Protein AF-A0A4U6XPU1-F1 (afdb_monomer_lite)

Foldseek 3Di:
DDDDDDDDDDDDDDDDDDDDDDDDDDDDDDDDDDDDDDDDDDDDDDPPPPPPPPDDDDDDPPDDDPPPPDDDDPDPPDDDDDPDPDVDQPDPPDPVNDDDDDDPPDPVVPDDDDDDDDDDDDDDDPDPPVCVLVCLDPVNLCVVQPDDPDDDPDDDPPDPVNVVVVVSVVVSVCSNVVSVVVVVVVVVVVVVVVVVVVVVVVVVVCVVPPDDDPVCVVPDDDDDPCVVVPPDDDDDPCVVVVVVVVVVVVVVVVVVVVLVVVLVVQVVVVCCVVDDDDPVSVVVVCCQCVPQCNQVVQAPDPPDRGRDPCNRVNDDDDPVNVVCLVVVVDPDPVCNPCPPPVVVVVVVQVVCCVVVSHRDD

Organism: NCBI:txid1306861

Secondary structure (DSSP, 8-state):
-------------------PPPPPP------------------------------------------------------------------TTSTTSS--PPPTT-GGG--PPP---S-PPPPPPSS-GGGTTGGGSHHHHHHHSPPP-S------TTSHHHHHHHHHHHHHHHHHHHHHHHHHHHHHHHHHHHHHHHHHHHHHHHHHSPPPPHHHHHHSPP--HHHHH--S-PPPTTHHHHHHHHHHHHHHHHHHHHHHHHHHHHHHHHHGGG---SHHHHHHHHHHHS-TTHHHHH---SSS---SHHHHH-S---HHHHHHHHTT----HHHHHHHHHHHHHHHHHHHHHHHHTS---

InterPro domains:
  IPR058940 Small ribosomal subunit protein mS26, fungi [PF26163] (244-301)
  IPR058940 Small ribosomal subunit protein mS26, fungi [cd23703] (114-290)

Sequence (361 aa):
MIPTSITLIASRAATNRPPHPSPQRCRRRRCRFSLRTRCRQCRDKRCLAVAMSSRCSCSRLTRLQTAFVARPTIINLTRPFSTTTSKLKVPPESPLWIQVPTPPQSQSSEVKPPVVKGTLPTPRDLFPPKEDGRKLRFKYLEATMPTPTGPQRYVPPGSLADRRRRMAYHRRQNLGIALRSLYERKLERVQAETAVRDRRLRDHQRAAVAPERWDDRLTRSSVLSSLVKTTAVELDPKRYVRAQQSKVKTAKLAQQKSEARQDALMELYINASKFIVSEDQLGKELDKLFSEDFWKRQGKSMAHDSDNAWDVWGQPPTVKIMLDEMLRKQQRAIDFHQTAQDRTVKRQKTIAEELTGGKME

pLDDT: mean 78.38, std 21.51, range [30.89, 98.5]

Structure (mmCIF, N/CA/C/O backbone):
data_AF-A0A4U6XPU1-F1
#
_entry.id   AF-A0A4U6XPU1-F1
#
loop_
_atom_site.group_PDB
_atom_site.id
_atom_site.type_symbol
_atom_site.label_atom_id
_atom_site.label_alt_id
_atom_site.label_comp_id
_atom_site.label_asym_id
_atom_site.label_entity_id
_atom_site.label_seq_id
_atom_site.pdbx_PDB_ins_code
_atom_site.Cartn_x
_atom_site.Cartn_y
_atom_site.Cartn_z
_atom_site.occupancy
_atom_site.B_iso_or_equiv
_atom_site.auth_seq_id
_atom_site.auth_comp_id
_atom_site.auth_asym_id
_atom_site.auth_atom_id
_atom_site.pdbx_PDB_model_num
ATOM 1 N N . MET A 1 1 ? 72.683 -39.074 8.499 1.00 45.28 1 MET A N 1
ATOM 2 C CA . MET A 1 1 ? 71.990 -40.225 7.887 1.00 45.28 1 MET A CA 1
ATOM 3 C C . MET A 1 1 ? 71.303 -41.025 8.979 1.00 45.28 1 MET A C 1
ATOM 5 O O . MET A 1 1 ? 71.943 -41.881 9.562 1.00 45.28 1 MET A O 1
ATOM 9 N N . ILE A 1 2 ? 70.045 -40.700 9.282 1.00 35.19 2 ILE A N 1
ATOM 10 C CA . ILE A 1 2 ? 69.109 -41.517 10.072 1.00 35.19 2 ILE A CA 1
ATOM 11 C C . ILE A 1 2 ? 67.704 -41.071 9.636 1.00 35.19 2 ILE A C 1
ATOM 13 O O . ILE A 1 2 ? 67.415 -39.881 9.762 1.00 35.19 2 ILE A O 1
ATOM 17 N N . PRO A 1 3 ? 66.835 -41.957 9.129 1.00 59.16 3 PRO A N 1
ATOM 18 C CA . PRO A 1 3 ? 65.400 -41.742 9.189 1.00 59.16 3 PRO A CA 1
ATOM 19 C C . PRO A 1 3 ? 64.776 -42.716 10.192 1.00 59.16 3 PRO A C 1
ATOM 21 O O . PRO A 1 3 ? 64.985 -43.926 10.124 1.00 59.16 3 PRO A O 1
ATOM 24 N N . THR A 1 4 ? 64.004 -42.173 11.127 1.00 57.22 4 THR A N 1
ATOM 25 C CA . THR A 1 4 ? 63.161 -42.930 12.051 1.00 57.22 4 THR A CA 1
ATOM 26 C C . THR A 1 4 ? 61.729 -43.002 11.529 1.00 57.22 4 THR A C 1
ATOM 28 O O . THR A 1 4 ? 61.107 -42.008 11.161 1.00 57.22 4 THR A O 1
ATOM 31 N N . SER A 1 5 ? 61.231 -44.230 11.503 1.00 56.31 5 SER A N 1
ATOM 32 C CA . SER A 1 5 ? 59.868 -44.669 11.226 1.00 56.31 5 SER A CA 1
ATOM 33 C C . SER A 1 5 ? 58.881 -44.187 12.289 1.00 56.31 5 SER A C 1
ATOM 35 O O . SER A 1 5 ? 59.189 -44.344 13.465 1.00 56.31 5 SER A O 1
ATOM 37 N N . ILE A 1 6 ? 57.669 -43.750 11.909 1.00 51.78 6 ILE A N 1
ATOM 38 C CA . ILE A 1 6 ? 56.472 -43.838 12.771 1.00 51.78 6 ILE A CA 1
ATOM 39 C C . ILE A 1 6 ? 55.220 -44.125 11.922 1.00 51.78 6 ILE A C 1
ATOM 41 O O . ILE A 1 6 ? 54.778 -43.317 11.110 1.00 51.78 6 ILE A O 1
ATOM 45 N N . THR A 1 7 ? 54.650 -45.302 12.163 1.00 47.59 7 THR A N 1
ATOM 46 C CA . THR A 1 7 ? 53.282 -45.755 11.867 1.00 47.59 7 THR A CA 1
ATOM 47 C C . THR A 1 7 ? 52.309 -45.322 12.969 1.00 47.59 7 THR A C 1
ATOM 49 O O . THR A 1 7 ? 52.690 -45.427 14.127 1.00 47.59 7 THR A O 1
ATOM 52 N N . LEU A 1 8 ? 51.057 -44.968 12.641 1.00 45.69 8 LEU A N 1
ATOM 53 C CA . LEU A 1 8 ? 49.838 -45.026 13.494 1.00 45.69 8 LEU A CA 1
ATOM 54 C C . LEU A 1 8 ? 48.630 -44.785 12.552 1.00 45.69 8 LEU A C 1
ATOM 56 O O . LEU A 1 8 ? 48.597 -43.780 11.854 1.00 45.69 8 LEU A O 1
ATOM 60 N N . ILE A 1 9 ? 47.781 -45.767 12.225 1.00 39.78 9 ILE A N 1
ATOM 61 C CA . ILE A 1 9 ? 46.691 -46.407 12.994 1.00 39.78 9 ILE A CA 1
ATOM 62 C C . ILE A 1 9 ? 45.472 -45.492 13.250 1.00 39.78 9 ILE A C 1
ATOM 64 O O . ILE A 1 9 ? 45.548 -44.510 13.974 1.00 39.78 9 ILE A O 1
ATOM 68 N N . ALA A 1 10 ? 44.340 -45.976 12.715 1.00 37.84 10 ALA A N 1
ATOM 69 C CA . ALA A 1 10 ? 42.941 -45.829 13.140 1.00 37.84 10 ALA A CA 1
ATOM 70 C C . ALA A 1 10 ? 42.233 -44.462 13.033 1.00 37.84 10 ALA A C 1
ATOM 72 O O . ALA A 1 10 ? 42.511 -43.515 13.752 1.00 37.84 10 ALA A O 1
ATOM 73 N N . SER A 1 11 ? 41.098 -44.434 12.329 1.00 43.66 11 SER A N 1
ATOM 74 C CA . SER A 1 11 ? 39.813 -44.800 12.955 1.00 43.66 11 SER A CA 1
ATOM 75 C C . SER A 1 11 ? 38.627 -44.633 11.995 1.00 43.66 11 SER A C 1
ATOM 77 O O . SER A 1 11 ? 38.499 -43.666 11.251 1.00 43.66 11 SER A O 1
ATOM 79 N N . ARG A 1 12 ? 37.755 -45.644 12.020 1.00 44.91 12 ARG A N 1
ATOM 80 C CA . ARG A 1 12 ? 36.400 -45.648 11.464 1.00 44.91 12 ARG A CA 1
ATOM 81 C C . ARG A 1 12 ? 35.500 -44.755 12.321 1.00 44.91 12 ARG A C 1
ATOM 83 O O . ARG A 1 12 ? 35.478 -44.929 13.534 1.00 44.91 12 ARG A O 1
ATOM 90 N N . ALA A 1 13 ? 34.646 -43.958 11.688 1.00 43.66 13 ALA A N 1
ATOM 91 C CA . ALA A 1 13 ? 33.368 -43.554 12.268 1.00 43.66 13 ALA A CA 1
ATOM 92 C C . ALA A 1 13 ? 32.314 -43.475 11.158 1.00 43.66 13 ALA A C 1
ATOM 94 O O . ALA A 1 13 ? 32.395 -42.664 10.239 1.00 43.66 13 ALA A O 1
ATOM 95 N N . ALA A 1 14 ? 31.354 -44.391 11.233 1.00 45.59 14 ALA A N 1
ATOM 96 C CA . ALA A 1 14 ? 30.147 -44.423 10.429 1.00 45.59 14 ALA A CA 1
ATOM 97 C C . ALA A 1 14 ? 29.051 -43.624 11.137 1.00 45.59 14 ALA A C 1
ATOM 99 O O . ALA A 1 14 ? 28.867 -43.844 12.327 1.00 45.59 14 ALA A O 1
ATOM 100 N N . THR A 1 15 ? 28.274 -42.812 10.413 1.00 47.25 15 THR A N 1
ATOM 101 C CA . THR A 1 15 ? 26.880 -42.482 10.775 1.00 47.25 15 THR A CA 1
ATOM 102 C C . THR A 1 15 ? 26.089 -41.925 9.578 1.00 47.25 15 THR A C 1
ATOM 104 O O . THR A 1 15 ? 26.232 -40.786 9.152 1.00 47.25 15 THR A O 1
ATOM 107 N N . ASN A 1 16 ? 25.254 -42.799 9.015 1.00 44.59 16 ASN A N 1
ATOM 108 C CA . ASN A 1 16 ? 23.826 -42.625 8.718 1.00 44.59 16 ASN A CA 1
ATOM 109 C C . ASN A 1 16 ? 23.275 -41.236 8.305 1.00 44.59 16 ASN A C 1
ATOM 111 O O . ASN A 1 16 ? 23.003 -40.369 9.130 1.00 44.59 16 ASN A O 1
ATOM 115 N N . ARG A 1 17 ? 22.936 -41.136 7.010 1.00 45.12 17 ARG A N 1
ATOM 116 C CA . ARG A 1 17 ? 21.796 -40.374 6.433 1.00 45.12 17 ARG A CA 1
ATOM 117 C C . ARG A 1 17 ? 20.454 -41.002 6.895 1.00 45.12 17 ARG A C 1
ATOM 119 O O . ARG A 1 17 ? 20.496 -42.197 7.194 1.00 45.12 17 ARG A O 1
ATOM 126 N N . PRO A 1 18 ? 19.266 -40.328 6.895 1.00 54.50 18 PRO A N 1
ATOM 127 C CA . PRO A 1 18 ? 18.514 -40.021 5.652 1.00 54.50 18 PRO A CA 1
ATOM 128 C C . PRO A 1 18 ? 17.509 -38.814 5.787 1.00 54.50 18 PRO A C 1
ATOM 130 O O . PRO A 1 18 ? 17.819 -37.899 6.543 1.00 54.50 18 PRO A O 1
ATOM 133 N N . PRO A 1 19 ? 16.411 -38.665 4.997 1.00 58.72 19 PRO A N 1
ATOM 134 C CA . PRO A 1 19 ? 16.290 -37.598 3.995 1.00 58.72 19 PRO A CA 1
ATOM 135 C C . PRO A 1 19 ? 15.034 -36.693 4.123 1.00 58.72 19 PRO A C 1
ATOM 137 O O . PRO A 1 19 ? 14.162 -36.880 4.965 1.00 58.72 19 PRO A O 1
ATOM 140 N N . HIS A 1 20 ? 14.966 -35.706 3.223 1.00 47.97 20 HIS A N 1
ATOM 141 C CA . HIS A 1 20 ? 13.932 -34.677 3.033 1.00 47.97 20 HIS A CA 1
ATOM 142 C C . HIS A 1 20 ? 12.455 -35.147 2.990 1.00 47.97 20 HIS A C 1
ATOM 144 O O . HIS A 1 20 ? 12.164 -36.197 2.415 1.00 47.97 20 HIS A O 1
ATOM 150 N N . PRO A 1 21 ? 11.496 -34.310 3.450 1.00 57.44 21 PRO A N 1
ATOM 151 C CA . PRO A 1 21 ? 10.062 -34.545 3.285 1.00 57.44 21 PRO A CA 1
ATOM 152 C C . PRO A 1 21 ? 9.489 -33.991 1.962 1.00 57.44 21 PRO A C 1
ATOM 154 O O . PRO A 1 21 ? 9.780 -32.872 1.538 1.00 57.44 21 PRO A O 1
ATOM 157 N N . SER A 1 22 ? 8.614 -34.784 1.339 1.00 50.00 22 SER A N 1
ATOM 158 C CA . SER A 1 22 ? 7.788 -34.472 0.161 1.00 50.00 22 SER A CA 1
ATOM 159 C C . SER A 1 22 ? 6.546 -33.614 0.487 1.00 50.00 22 SER A C 1
ATOM 161 O O . SER A 1 22 ? 6.010 -33.731 1.591 1.00 50.00 22 SER A O 1
ATOM 163 N N . PRO A 1 23 ? 5.997 -32.833 -0.468 1.00 50.59 23 PRO A N 1
ATOM 164 C CA . PRO A 1 23 ? 4.849 -31.958 -0.229 1.00 50.59 23 PRO A CA 1
ATOM 165 C C . PRO A 1 23 ? 3.502 -32.686 -0.402 1.00 50.59 23 PRO A C 1
ATOM 167 O O . PRO A 1 23 ? 3.229 -33.310 -1.431 1.00 50.59 23 PRO A O 1
ATOM 170 N N . GLN A 1 24 ? 2.626 -32.567 0.598 1.00 47.38 24 GLN A N 1
ATOM 171 C CA . GLN A 1 24 ? 1.265 -33.107 0.569 1.00 47.38 24 GLN A CA 1
ATOM 172 C C . GLN A 1 24 ? 0.307 -32.234 -0.260 1.00 47.38 24 GLN A C 1
ATOM 174 O O . GLN A 1 24 ? 0.264 -31.009 -0.150 1.00 47.38 24 GLN A O 1
ATOM 179 N N . ARG A 1 25 ? -0.503 -32.908 -1.085 1.00 39.16 25 ARG A N 1
ATOM 180 C CA . ARG A 1 25 ? -1.620 -32.359 -1.868 1.00 39.16 25 ARG A CA 1
ATOM 181 C C . ARG A 1 25 ? -2.784 -31.956 -0.952 1.00 39.16 25 ARG A C 1
ATOM 183 O O . ARG A 1 25 ? -3.435 -32.827 -0.381 1.00 39.16 25 ARG A O 1
ATOM 190 N N . CYS A 1 26 ? -3.142 -30.673 -0.916 1.00 38.81 26 CYS A N 1
ATOM 191 C CA . CYS A 1 26 ? -4.396 -30.211 -0.309 1.00 38.81 26 CYS A CA 1
ATOM 192 C C . CYS A 1 26 ? -5.567 -30.317 -1.301 1.00 38.81 26 CYS A C 1
ATOM 194 O O . CYS A 1 26 ? -5.618 -29.623 -2.318 1.00 38.81 26 CYS A O 1
ATOM 196 N N . ARG A 1 27 ? -6.528 -31.199 -0.995 1.00 40.00 27 ARG A N 1
ATOM 197 C CA . ARG A 1 27 ? -7.818 -31.321 -1.689 1.00 40.00 27 ARG A CA 1
ATOM 198 C C . ARG A 1 27 ? -8.829 -30.301 -1.151 1.00 40.00 27 ARG A C 1
ATOM 200 O O . ARG A 1 27 ? -8.930 -30.062 0.046 1.00 40.00 27 ARG A O 1
ATOM 207 N N . ARG A 1 28 ? -9.620 -29.768 -2.085 1.00 40.94 28 ARG A N 1
ATOM 208 C CA . ARG A 1 28 ? -10.804 -28.913 -1.908 1.00 40.94 28 ARG A CA 1
ATOM 209 C C . ARG A 1 28 ? -11.809 -29.479 -0.893 1.00 40.94 28 ARG A C 1
ATOM 211 O O . ARG A 1 28 ? -12.196 -30.638 -1.023 1.00 40.94 28 ARG A O 1
ATOM 218 N N . ARG A 1 29 ? -12.388 -28.616 -0.050 1.00 36.53 29 ARG A N 1
ATOM 219 C CA . ARG A 1 29 ? -13.786 -28.740 0.402 1.00 36.53 29 ARG A CA 1
ATOM 220 C C . ARG A 1 29 ? -14.480 -27.377 0.396 1.00 36.53 29 ARG A C 1
ATOM 222 O O . ARG A 1 29 ? -13.950 -26.389 0.889 1.00 36.53 29 ARG A O 1
ATOM 229 N N . ARG A 1 30 ? -15.655 -27.357 -0.237 1.00 41.66 30 ARG A N 1
ATOM 230 C CA . ARG A 1 30 ? -16.638 -26.271 -0.237 1.00 41.66 30 ARG A CA 1
ATOM 231 C C . ARG A 1 30 ? -17.401 -26.323 1.086 1.00 41.66 30 ARG A C 1
ATOM 233 O O . ARG A 1 30 ? -17.906 -27.391 1.411 1.00 41.66 30 ARG A O 1
ATOM 240 N N . CYS A 1 31 ? -17.585 -25.184 1.743 1.00 34.50 31 CYS A N 1
ATOM 241 C CA . CYS A 1 31 ? -18.664 -24.983 2.709 1.00 34.50 31 CYS A CA 1
ATOM 242 C C . CYS A 1 31 ? -19.370 -23.666 2.372 1.00 34.50 31 CYS A C 1
ATOM 244 O O . CYS A 1 31 ? -18.759 -22.600 2.382 1.00 34.50 31 CYS A O 1
ATOM 246 N N . ARG A 1 32 ? -20.655 -23.772 2.021 1.00 39.75 32 ARG A N 1
ATOM 247 C CA . ARG A 1 32 ? -21.630 -22.679 2.054 1.00 39.75 32 ARG A CA 1
ATOM 248 C C . ARG A 1 32 ? -22.056 -22.512 3.509 1.00 39.75 32 ARG A C 1
ATOM 250 O O . ARG A 1 32 ? -22.448 -23.508 4.098 1.00 39.75 32 ARG A O 1
ATOM 257 N N . PHE A 1 33 ? -22.066 -21.292 4.031 1.00 32.31 33 PHE A N 1
ATOM 258 C CA . PHE A 1 33 ? -23.005 -20.896 5.078 1.00 32.31 33 PHE A CA 1
ATOM 259 C C . PHE A 1 33 ? -23.270 -19.397 4.960 1.00 32.31 33 PHE A C 1
ATOM 261 O O . PHE A 1 33 ? -22.348 -18.587 4.876 1.00 32.31 33 PHE A O 1
ATOM 268 N N . SER A 1 34 ? -24.552 -19.061 4.860 1.00 37.16 34 SER A N 1
ATOM 269 C CA . SER A 1 34 ? -25.079 -17.713 4.977 1.00 37.16 34 SER A CA 1
ATOM 270 C C . SER A 1 34 ? -25.072 -17.298 6.447 1.00 37.16 34 SER A C 1
ATOM 272 O O . SER A 1 34 ? -25.274 -18.137 7.319 1.00 37.16 34 SER A O 1
ATOM 274 N N . LEU A 1 35 ? -24.886 -16.006 6.715 1.00 36.22 35 LEU A N 1
ATOM 275 C CA . LEU A 1 35 ? -25.802 -15.215 7.538 1.00 36.22 35 LEU A CA 1
ATOM 276 C C . LEU A 1 35 ? -25.400 -13.738 7.519 1.00 36.22 35 LEU A C 1
ATOM 278 O O . LEU A 1 35 ? -24.231 -13.363 7.497 1.00 36.22 35 LEU A O 1
ATOM 282 N N . ARG A 1 36 ? -26.448 -12.921 7.466 1.00 40.34 36 ARG A N 1
ATOM 283 C CA . ARG A 1 36 ? -26.471 -11.464 7.503 1.00 40.34 36 ARG A CA 1
ATOM 284 C C . ARG A 1 36 ? -25.965 -10.954 8.851 1.00 40.34 36 ARG A C 1
ATOM 286 O O . ARG A 1 36 ? -26.532 -11.336 9.865 1.00 40.34 36 ARG A O 1
ATOM 293 N N . THR A 1 37 ? -25.102 -9.944 8.835 1.00 36.09 37 THR A N 1
ATOM 294 C CA . THR A 1 37 ? -25.130 -8.855 9.822 1.00 36.09 37 THR A CA 1
ATOM 295 C C . THR A 1 37 ? -24.666 -7.552 9.175 1.00 36.09 37 THR A C 1
ATOM 297 O O . THR A 1 37 ? -23.711 -7.498 8.404 1.00 36.09 37 THR A O 1
ATOM 300 N N . ARG A 1 38 ? -25.440 -6.499 9.445 1.00 39.19 38 ARG A N 1
ATOM 301 C CA . ARG A 1 38 ? -25.209 -5.114 9.034 1.00 39.19 38 ARG A CA 1
ATOM 302 C C . ARG A 1 38 ? -24.016 -4.553 9.810 1.00 39.19 38 ARG A C 1
ATOM 304 O O . ARG A 1 38 ? -23.983 -4.704 11.024 1.00 39.19 38 ARG A O 1
ATOM 311 N N . CYS A 1 39 ? -23.144 -3.802 9.144 1.00 30.89 39 CYS A N 1
ATOM 312 C CA . CYS A 1 39 ? -22.347 -2.773 9.806 1.00 30.89 39 CYS A CA 1
ATOM 313 C C . CYS A 1 39 ? -22.272 -1.528 8.916 1.00 30.89 39 CYS A C 1
ATOM 315 O O . CYS A 1 39 ? -21.877 -1.593 7.752 1.00 30.89 39 CYS A O 1
ATOM 317 N N . ARG A 1 40 ? -22.744 -0.410 9.476 1.00 42.00 40 ARG A N 1
ATOM 318 C CA . ARG A 1 40 ? -22.537 0.956 8.987 1.00 42.00 40 ARG A CA 1
ATOM 319 C C . ARG A 1 40 ? -21.074 1.360 9.240 1.00 42.00 40 ARG A C 1
ATOM 321 O O . ARG A 1 40 ? -20.400 0.739 10.048 1.00 42.00 40 ARG A O 1
ATOM 328 N N . GLN A 1 41 ? -20.667 2.444 8.577 1.00 39.16 41 GLN A N 1
ATOM 329 C CA . GLN A 1 41 ? -19.374 3.144 8.654 1.00 39.16 41 GLN A CA 1
ATOM 330 C C . GLN A 1 41 ? -18.197 2.533 7.881 1.00 39.16 41 GLN A C 1
ATOM 332 O O . GLN A 1 41 ? -17.504 1.642 8.346 1.00 39.16 41 GLN A O 1
ATOM 337 N N . CYS A 1 42 ? -17.946 3.118 6.703 1.00 31.39 42 CYS A N 1
ATOM 338 C CA . CYS A 1 42 ? -16.650 3.686 6.309 1.00 31.39 42 CYS A CA 1
ATOM 339 C C . CYS A 1 42 ? -16.834 4.413 4.963 1.00 31.39 42 CYS A C 1
ATOM 341 O O . CYS A 1 42 ? -16.749 3.803 3.898 1.00 31.39 42 CYS A O 1
ATOM 343 N N . ARG A 1 43 ? -17.125 5.720 5.010 1.00 44.81 43 ARG A N 1
ATOM 344 C CA . ARG A 1 43 ? -16.784 6.634 3.910 1.00 44.81 43 ARG A CA 1
ATOM 345 C C . ARG A 1 43 ? -15.313 7.026 4.077 1.00 44.81 43 ARG A C 1
ATOM 347 O O . ARG A 1 43 ? -14.807 7.023 5.193 1.00 44.81 43 ARG A O 1
ATOM 354 N N . ASP A 1 44 ? -14.678 7.317 2.950 1.00 43.53 44 ASP A N 1
ATOM 355 C CA . ASP A 1 44 ? -13.300 7.792 2.784 1.00 43.53 44 ASP A CA 1
ATOM 356 C C . ASP A 1 44 ? -12.197 6.726 2.767 1.00 43.53 44 ASP A C 1
ATOM 358 O O . ASP A 1 44 ? -11.350 6.609 3.648 1.00 43.53 44 ASP A O 1
ATOM 362 N N . LYS A 1 45 ? -12.133 6.005 1.640 1.00 36.22 45 LYS A N 1
ATOM 363 C CA . LYS A 1 45 ? -10.867 5.485 1.108 1.00 36.22 45 LYS A CA 1
ATOM 364 C C . LYS A 1 45 ? -10.631 6.061 -0.283 1.00 36.22 45 LYS A C 1
ATOM 366 O O . LYS A 1 45 ? -11.199 5.603 -1.272 1.00 36.22 45 LYS A O 1
ATOM 371 N N . ARG A 1 46 ? -9.762 7.076 -0.342 1.00 39.03 46 ARG A N 1
ATOM 372 C CA . ARG A 1 46 ? -9.105 7.531 -1.571 1.00 39.03 46 ARG A CA 1
ATOM 373 C C . ARG A 1 46 ? -8.353 6.342 -2.167 1.00 39.03 46 ARG A C 1
ATOM 375 O O . ARG A 1 46 ? -7.347 5.897 -1.622 1.00 39.03 46 ARG A O 1
ATOM 382 N N . CYS A 1 47 ? -8.863 5.818 -3.275 1.00 31.94 47 CYS A N 1
ATOM 383 C CA . CYS A 1 47 ? -8.139 4.876 -4.110 1.00 31.94 47 CYS A CA 1
ATOM 384 C C . CYS A 1 47 ? -7.003 5.636 -4.803 1.00 31.94 47 CYS A C 1
ATOM 386 O O . CYS A 1 47 ? -7.220 6.314 -5.804 1.00 31.94 47 CYS A O 1
ATOM 388 N N . LEU A 1 48 ? -5.787 5.543 -4.262 1.00 36.75 48 LEU A N 1
ATOM 389 C CA . LEU A 1 48 ? -4.576 5.848 -5.016 1.00 36.75 48 LEU A CA 1
ATOM 390 C C . LEU A 1 48 ? -4.397 4.740 -6.056 1.00 36.75 48 LEU A C 1
ATOM 392 O O . LEU A 1 48 ? -3.827 3.683 -5.787 1.00 36.75 48 LEU A O 1
ATOM 396 N N . ALA A 1 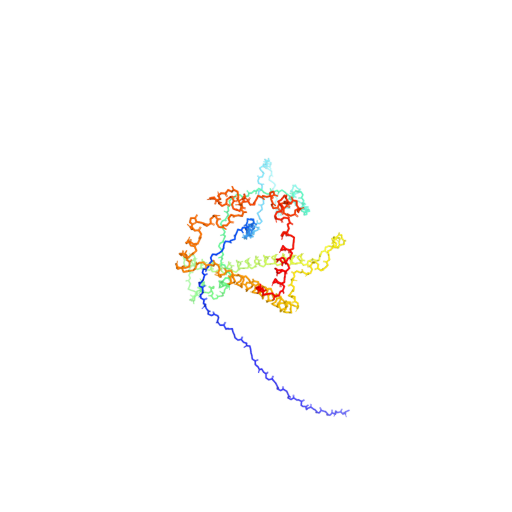49 ? -4.943 4.979 -7.245 1.00 32.09 49 ALA A N 1
ATOM 397 C CA . ALA A 1 49 ? -4.633 4.212 -8.434 1.00 32.09 49 ALA A CA 1
ATOM 398 C C . ALA A 1 49 ? -3.142 4.400 -8.749 1.00 32.09 49 ALA A C 1
ATOM 400 O O . ALA A 1 49 ? -2.716 5.446 -9.238 1.00 32.09 49 ALA A O 1
ATOM 401 N N . VAL A 1 50 ? -2.334 3.382 -8.452 1.00 37.31 50 VAL A N 1
ATOM 402 C CA . VAL A 1 50 ? -0.962 3.284 -8.952 1.00 37.31 50 VAL A CA 1
ATOM 403 C C . VAL A 1 50 ? -1.056 3.019 -10.451 1.00 37.31 50 VAL A C 1
ATOM 405 O O . VAL A 1 50 ? -1.171 1.883 -10.906 1.00 37.31 50 VAL A O 1
ATOM 408 N N . ALA A 1 51 ? -1.054 4.098 -11.229 1.00 33.09 51 ALA A N 1
ATOM 409 C CA . ALA A 1 51 ? -0.904 4.049 -12.669 1.00 33.09 51 ALA A CA 1
ATOM 410 C C . ALA A 1 51 ? 0.496 3.509 -12.999 1.00 33.09 51 ALA A C 1
ATOM 412 O O . ALA A 1 51 ? 1.486 4.246 -12.997 1.00 33.09 51 ALA A O 1
ATOM 413 N N . MET A 1 52 ? 0.587 2.211 -13.299 1.00 40.16 52 MET A N 1
ATOM 414 C CA . MET A 1 52 ? 1.748 1.631 -13.971 1.00 40.16 52 MET A CA 1
ATOM 415 C C . MET A 1 52 ? 1.801 2.159 -15.408 1.00 40.16 52 MET A C 1
ATOM 417 O O . MET A 1 52 ? 1.399 1.504 -16.365 1.00 40.16 52 MET A O 1
ATOM 421 N N . SER A 1 53 ? 2.288 3.390 -15.555 1.00 36.62 53 SER A N 1
ATOM 422 C CA . SER A 1 53 ? 2.656 3.949 -16.850 1.00 36.62 53 SER A CA 1
ATOM 423 C C . SER A 1 53 ? 3.946 3.274 -17.316 1.00 36.62 53 SER A C 1
ATOM 425 O O . SER A 1 53 ? 5.053 3.607 -16.895 1.00 36.62 53 SER A O 1
ATOM 427 N N . SER A 1 54 ? 3.788 2.276 -18.184 1.00 39.69 54 SER A N 1
ATOM 428 C CA . SER A 1 54 ? 4.859 1.710 -19.001 1.00 39.69 54 SER A CA 1
ATOM 429 C C . SER A 1 54 ? 5.413 2.808 -19.913 1.00 39.69 54 SER A C 1
ATOM 431 O O . SER A 1 54 ? 4.944 3.013 -21.033 1.00 39.69 54 SER A O 1
ATOM 433 N N . ARG A 1 55 ? 6.391 3.565 -19.413 1.00 38.31 55 ARG A N 1
ATOM 434 C CA . ARG A 1 55 ? 7.117 4.563 -20.197 1.00 38.31 55 ARG A CA 1
ATOM 435 C C . ARG A 1 55 ? 8.043 3.831 -21.162 1.00 38.31 55 ARG A C 1
ATOM 437 O O . ARG A 1 55 ? 9.112 3.370 -20.777 1.00 38.31 55 ARG A O 1
ATOM 444 N N . CYS A 1 56 ? 7.614 3.731 -22.417 1.00 34.44 56 CYS A N 1
ATOM 445 C CA . CYS A 1 56 ? 8.490 3.372 -23.521 1.00 34.44 56 CYS A CA 1
ATOM 446 C C . CYS A 1 56 ? 9.605 4.419 -23.623 1.00 34.44 56 CYS A C 1
ATOM 448 O O . CYS A 1 56 ? 9.360 5.594 -23.893 1.00 34.44 56 CYS A O 1
ATOM 450 N N . SER A 1 57 ? 10.831 3.977 -23.378 1.00 43.31 57 SER A N 1
ATOM 451 C CA . SER A 1 57 ? 12.070 4.684 -23.672 1.00 43.31 57 SER A CA 1
ATOM 452 C C . SER A 1 57 ? 12.162 4.936 -25.181 1.00 43.31 57 SER A C 1
ATOM 454 O O . SER A 1 57 ? 12.448 4.040 -25.974 1.00 43.31 57 SER A O 1
ATOM 456 N N . CYS A 1 58 ? 11.876 6.169 -25.599 1.00 37.41 58 CYS A N 1
ATOM 457 C CA . CYS A 1 58 ? 12.216 6.642 -26.934 1.00 37.41 58 CYS A CA 1
ATOM 458 C C . CYS A 1 58 ? 13.741 6.725 -27.031 1.00 37.41 58 CYS A C 1
ATOM 460 O O . CYS A 1 58 ? 14.368 7.574 -26.395 1.00 37.41 58 CYS A O 1
ATOM 462 N N . SER A 1 59 ? 14.337 5.851 -27.837 1.00 43.41 59 SER A N 1
ATOM 463 C CA . SER A 1 59 ? 15.688 6.032 -28.354 1.00 43.41 59 SER A CA 1
ATOM 464 C C . SER A 1 59 ? 15.764 7.403 -29.031 1.00 43.41 59 SER A C 1
ATOM 466 O O . SER A 1 59 ? 15.106 7.632 -30.049 1.00 43.41 59 SER A O 1
ATOM 468 N N . ARG A 1 60 ? 16.530 8.327 -28.440 1.00 37.97 60 ARG A N 1
ATOM 469 C CA . ARG A 1 60 ? 16.867 9.620 -29.039 1.00 37.97 60 ARG A CA 1
ATOM 470 C C . ARG A 1 60 ? 17.680 9.356 -30.304 1.00 37.97 60 ARG A C 1
ATOM 472 O O . ARG A 1 60 ? 18.890 9.182 -30.239 1.00 37.97 60 ARG A O 1
ATOM 479 N N . LEU A 1 61 ? 17.014 9.328 -31.454 1.00 41.62 61 LEU A N 1
ATOM 480 C CA . LEU A 1 61 ? 17.678 9.651 -32.708 1.00 41.62 61 LEU A CA 1
ATOM 481 C C . LEU A 1 61 ? 18.048 11.131 -32.611 1.00 41.62 61 LEU A C 1
ATOM 483 O O . LEU A 1 61 ? 17.172 11.982 -32.446 1.00 41.62 61 LEU A O 1
ATOM 487 N N . THR A 1 62 ? 19.343 11.425 -32.635 1.00 39.56 62 THR A N 1
ATOM 488 C CA . THR A 1 62 ? 19.894 12.776 -32.737 1.00 39.56 62 THR A CA 1
ATOM 489 C C . THR A 1 62 ? 19.422 13.394 -34.052 1.00 39.56 62 THR A C 1
ATOM 491 O O . THR A 1 62 ? 20.036 13.249 -35.104 1.00 39.56 62 THR A O 1
ATOM 494 N N . ARG A 1 63 ? 18.259 14.050 -34.011 1.00 41.16 63 ARG A N 1
ATOM 495 C CA . ARG A 1 63 ? 17.756 14.866 -35.113 1.00 41.16 63 ARG A CA 1
ATOM 496 C C . ARG A 1 63 ? 18.589 16.143 -35.136 1.00 41.16 63 ARG A C 1
ATOM 498 O O . ARG A 1 63 ? 18.485 16.959 -34.224 1.00 41.16 63 ARG A O 1
ATOM 505 N N . LEU A 1 64 ? 19.419 16.290 -36.164 1.00 38.69 64 LEU A N 1
ATOM 506 C CA . LEU A 1 64 ? 20.034 17.566 -36.517 1.00 38.69 64 LEU A CA 1
ATOM 507 C C . LEU A 1 64 ? 18.913 18.604 -36.683 1.00 38.69 64 LEU A C 1
ATOM 509 O O . LEU A 1 64 ? 17.959 18.379 -37.432 1.00 38.69 64 LEU A O 1
ATOM 513 N N . GLN A 1 65 ? 18.994 19.701 -35.932 1.00 39.62 65 GLN A N 1
ATOM 514 C CA . GLN A 1 65 ? 18.062 20.818 -36.034 1.00 39.62 65 GLN A CA 1
ATOM 515 C C . GLN A 1 65 ? 18.275 21.516 -37.380 1.00 39.62 65 GLN A C 1
ATOM 517 O O . GLN A 1 65 ? 19.276 22.193 -37.584 1.00 39.62 65 GLN A O 1
ATOM 522 N N . THR A 1 66 ? 17.333 21.361 -38.303 1.00 41.94 66 THR A N 1
ATOM 523 C CA . THR A 1 66 ? 17.231 22.211 -39.493 1.00 41.94 66 THR A CA 1
ATOM 524 C C . THR A 1 66 ? 16.269 23.351 -39.179 1.00 41.94 66 THR A C 1
ATOM 526 O O . THR A 1 66 ? 15.082 23.303 -39.486 1.00 41.94 66 THR A O 1
ATOM 529 N N . ALA A 1 67 ? 16.778 24.376 -38.496 1.00 42.00 67 ALA A N 1
ATOM 530 C CA . ALA A 1 67 ? 16.106 25.666 -38.430 1.00 42.00 67 ALA A CA 1
ATOM 531 C C . ALA A 1 67 ? 16.401 26.413 -39.739 1.00 42.00 67 ALA A C 1
ATOM 533 O O . ALA A 1 67 ? 17.448 27.037 -39.886 1.00 42.00 67 ALA A O 1
ATOM 534 N N . PHE A 1 68 ? 15.494 26.315 -40.710 1.00 42.56 68 PHE A N 1
ATOM 535 C CA . PHE A 1 68 ? 15.503 27.195 -41.875 1.00 42.56 68 PHE A CA 1
ATOM 536 C C . PHE A 1 68 ? 14.967 28.565 -41.451 1.00 42.56 68 PHE A C 1
ATOM 538 O O . PHE A 1 68 ? 13.770 28.828 -41.518 1.00 42.56 68 PHE A O 1
ATOM 545 N N . VAL A 1 69 ? 15.862 29.435 -40.983 1.00 46.28 69 VAL A N 1
ATOM 546 C CA . VAL A 1 69 ? 15.621 30.880 -40.977 1.00 46.28 69 VAL A CA 1
ATOM 547 C C . VAL A 1 69 ? 16.040 31.383 -42.353 1.00 46.28 69 VAL A C 1
ATOM 549 O O . VAL A 1 69 ? 17.224 31.361 -42.689 1.00 46.28 69 VAL A O 1
ATOM 552 N N . ALA A 1 70 ? 15.072 31.790 -43.171 1.00 47.34 70 ALA A N 1
ATOM 553 C CA . ALA A 1 70 ? 15.341 32.436 -44.447 1.00 47.34 70 ALA A CA 1
ATOM 554 C C . ALA A 1 70 ? 16.039 33.783 -44.188 1.00 47.34 70 ALA A C 1
ATOM 556 O O . ALA A 1 70 ? 15.417 34.731 -43.713 1.00 47.34 70 ALA A O 1
ATOM 557 N N . ARG A 1 71 ? 17.344 33.858 -44.470 1.00 49.75 71 ARG A N 1
ATOM 558 C CA . ARG A 1 71 ? 18.076 35.123 -44.615 1.00 49.75 71 ARG A CA 1
ATOM 559 C C . ARG A 1 71 ? 18.185 35.456 -46.107 1.00 49.75 71 ARG A C 1
ATOM 561 O O . ARG A 1 71 ? 18.495 34.550 -46.881 1.00 49.75 71 ARG A O 1
ATOM 568 N N . PRO A 1 72 ? 17.978 36.715 -46.525 1.00 46.47 72 PRO A N 1
ATOM 569 C CA . PRO A 1 72 ? 18.246 37.124 -47.897 1.00 46.47 72 PRO A CA 1
ATOM 570 C C . PRO A 1 72 ? 19.763 37.155 -48.123 1.00 46.47 72 PRO A C 1
ATOM 572 O O . PRO A 1 72 ? 20.475 37.953 -47.518 1.00 46.47 72 PRO A O 1
ATOM 575 N N . THR A 1 73 ? 20.276 36.268 -48.973 1.00 49.38 73 THR A N 1
ATOM 576 C CA . THR A 1 73 ? 21.667 36.320 -49.436 1.00 49.38 73 THR A CA 1
ATOM 577 C C . THR A 1 73 ? 21.734 37.114 -50.732 1.00 49.38 73 THR A C 1
ATOM 579 O O . THR A 1 73 ? 21.238 36.660 -51.762 1.00 49.38 73 THR A O 1
ATOM 582 N N . ILE A 1 74 ? 22.379 38.278 -50.686 1.00 51.12 74 ILE A N 1
ATOM 583 C CA . ILE A 1 74 ? 22.945 38.928 -51.870 1.00 51.12 74 ILE A CA 1
ATOM 584 C C . ILE A 1 74 ? 24.105 38.036 -52.320 1.00 51.12 74 ILE A C 1
ATOM 586 O O . ILE A 1 74 ? 25.129 37.938 -51.645 1.00 51.12 74 ILE A O 1
ATOM 590 N N . ILE A 1 75 ? 23.903 37.307 -53.414 1.00 51.84 75 ILE A N 1
ATOM 591 C CA . ILE A 1 75 ? 24.907 36.413 -53.988 1.00 51.84 75 ILE A CA 1
ATOM 592 C C . ILE A 1 75 ? 25.814 37.264 -54.880 1.00 51.84 75 ILE A C 1
ATOM 594 O O . ILE A 1 75 ? 25.497 37.512 -56.040 1.00 51.84 75 ILE A O 1
ATOM 598 N N . ASN A 1 76 ? 26.955 37.698 -54.347 1.00 51.78 76 ASN A N 1
ATOM 599 C CA . ASN A 1 76 ? 28.065 38.153 -55.180 1.00 51.78 76 ASN A CA 1
ATOM 600 C C . ASN A 1 76 ? 28.697 36.921 -55.847 1.00 51.78 76 ASN A C 1
ATOM 602 O O . ASN A 1 76 ? 29.478 36.189 -55.243 1.00 51.78 76 ASN A O 1
ATOM 606 N N . LEU A 1 77 ? 28.305 36.674 -57.099 1.00 55.00 77 LEU A N 1
ATOM 607 C CA . LEU A 1 77 ? 28.910 35.698 -58.004 1.00 55.00 77 LEU A CA 1
ATOM 608 C C . LEU A 1 77 ? 30.272 36.214 -58.488 1.00 55.00 77 LEU A C 1
ATOM 610 O O . LEU A 1 77 ? 30.403 36.714 -59.600 1.00 55.00 77 LEU A O 1
ATOM 614 N N . THR A 1 78 ? 31.312 36.047 -57.677 1.00 54.56 78 THR A N 1
ATOM 615 C CA . THR A 1 78 ? 32.688 35.985 -58.181 1.00 54.56 78 THR A CA 1
ATOM 616 C C . THR A 1 78 ? 33.264 34.627 -57.802 1.00 54.56 78 THR A C 1
ATOM 618 O O . THR A 1 78 ? 33.392 34.264 -56.637 1.00 54.56 78 THR A O 1
ATOM 621 N N . ARG A 1 79 ? 33.521 33.809 -58.823 1.00 53.00 79 ARG A N 1
ATOM 622 C CA . ARG A 1 79 ? 34.029 32.441 -58.712 1.00 53.00 79 ARG A CA 1
ATOM 623 C C . ARG A 1 79 ? 35.560 32.463 -58.804 1.00 53.00 79 ARG A C 1
ATOM 625 O O . ARG A 1 79 ? 36.058 32.619 -59.917 1.00 53.00 79 ARG A O 1
ATOM 632 N N . PRO A 1 80 ? 36.327 32.248 -57.721 1.00 55.72 80 PRO A N 1
ATOM 633 C CA . PRO A 1 80 ? 37.732 31.896 -57.855 1.00 55.72 80 PRO A CA 1
ATOM 634 C C . PRO A 1 80 ? 37.873 30.384 -58.080 1.00 55.72 80 PRO A C 1
ATOM 636 O O . PRO A 1 80 ? 37.427 29.559 -57.281 1.00 55.72 80 PRO A O 1
ATOM 639 N N . PHE A 1 81 ? 38.505 30.014 -59.192 1.00 56.28 81 PHE A N 1
ATOM 640 C CA . PHE A 1 81 ? 39.006 28.665 -59.437 1.00 56.28 81 PHE A CA 1
ATOM 641 C C . PHE A 1 81 ? 40.221 28.417 -58.530 1.00 56.28 81 PHE A C 1
ATOM 643 O O . PHE A 1 81 ? 41.324 28.848 -58.846 1.00 56.28 81 PHE A O 1
ATOM 650 N N . SER A 1 82 ? 40.041 27.725 -57.405 1.00 55.12 82 SER A N 1
ATOM 651 C CA . SER A 1 82 ? 41.163 27.167 -56.642 1.00 55.12 82 SER A CA 1
ATOM 652 C C . SER A 1 82 ? 40.909 25.690 -56.353 1.00 55.12 82 SER A C 1
ATOM 654 O O . SER A 1 82 ? 39.958 25.316 -55.669 1.00 55.12 82 SER A O 1
ATOM 656 N N . THR A 1 83 ? 41.749 24.834 -56.930 1.00 57.97 83 THR A N 1
ATOM 657 C CA . THR A 1 83 ? 41.715 23.369 -56.852 1.00 57.97 83 THR A CA 1
ATOM 658 C C . THR A 1 83 ? 42.429 22.860 -55.601 1.00 57.97 83 THR A C 1
ATOM 660 O O . THR A 1 83 ? 43.359 22.064 -55.681 1.00 57.97 83 THR A O 1
ATOM 663 N N . THR A 1 84 ? 41.997 23.304 -54.422 1.00 58.06 84 THR A N 1
ATOM 664 C CA . THR A 1 84 ? 42.280 22.597 -53.167 1.00 58.06 84 THR A CA 1
ATOM 665 C C . THR A 1 84 ? 40.992 22.537 -52.356 1.00 58.06 84 THR A C 1
ATOM 667 O O . THR A 1 84 ? 40.481 23.541 -51.868 1.00 58.06 84 THR A O 1
ATOM 670 N N . THR A 1 85 ? 40.412 21.343 -52.232 1.00 55.12 85 THR A N 1
ATOM 671 C CA . THR A 1 85 ? 39.286 21.096 -51.329 1.00 55.12 85 THR A CA 1
ATOM 672 C C . THR A 1 85 ? 39.802 21.176 -49.896 1.00 55.12 85 THR A C 1
ATOM 674 O O . THR A 1 85 ? 40.107 20.154 -49.273 1.00 55.12 85 THR A O 1
ATOM 677 N N . SER A 1 86 ? 39.953 22.390 -49.363 1.00 57.09 86 SER A N 1
ATOM 678 C CA . SER A 1 86 ? 40.077 22.556 -47.922 1.00 57.09 86 SER A CA 1
ATOM 679 C C . SER A 1 86 ? 38.786 22.000 -47.324 1.00 57.09 86 SER A C 1
ATOM 681 O O . SER A 1 86 ? 37.682 22.421 -47.668 1.00 57.09 86 SER A O 1
ATOM 683 N N . LYS A 1 87 ? 38.901 20.953 -46.505 1.00 61.88 87 LYS A N 1
ATOM 684 C CA . LYS A 1 87 ? 37.795 20.499 -45.660 1.00 61.88 87 LYS A CA 1
ATOM 685 C C . LYS A 1 87 ? 37.372 21.736 -44.874 1.00 61.88 87 LYS A C 1
ATOM 687 O O . LYS A 1 87 ? 38.161 22.189 -44.048 1.00 61.88 87 LYS A O 1
ATOM 692 N N . LEU A 1 88 ? 36.230 22.328 -45.230 1.00 62.00 88 LEU A N 1
ATOM 693 C CA . LEU A 1 88 ? 35.788 23.628 -44.732 1.00 62.00 88 LEU A CA 1
ATOM 694 C C . LEU A 1 88 ? 35.856 23.610 -43.206 1.00 62.00 88 LEU A C 1
ATOM 696 O O . LEU A 1 88 ? 35.030 22.984 -42.541 1.00 62.00 88 LEU A O 1
ATOM 700 N N . LYS A 1 89 ? 36.887 24.256 -42.653 1.00 80.25 89 LYS A N 1
ATOM 701 C CA . LYS A 1 89 ? 36.917 24.590 -41.235 1.00 80.25 89 LYS A CA 1
ATOM 702 C C . LYS A 1 89 ? 35.659 25.424 -41.002 1.00 80.25 89 LYS A C 1
ATOM 704 O O . LYS A 1 89 ? 35.358 26.295 -41.819 1.00 80.25 89 LYS A O 1
ATOM 709 N N . VAL A 1 90 ? 34.900 25.097 -39.953 1.00 85.88 90 VAL A N 1
ATOM 710 C CA . VAL A 1 90 ? 33.749 25.897 -39.501 1.00 85.88 90 VAL A CA 1
ATOM 711 C C . VAL A 1 90 ? 34.167 27.369 -39.588 1.00 85.88 90 VAL A C 1
ATOM 713 O O . VAL A 1 90 ? 35.249 27.658 -39.117 1.00 85.88 90 VAL A O 1
ATOM 716 N N . PRO A 1 91 ? 33.464 28.287 -40.263 1.00 89.50 91 PRO A N 1
ATOM 717 C CA . PRO A 1 91 ? 33.955 29.661 -40.369 1.00 89.50 91 PRO A CA 1
ATOM 718 C C . PRO A 1 91 ? 33.899 30.355 -38.996 1.00 89.50 91 PRO A C 1
ATOM 720 O O . PRO A 1 91 ? 33.050 29.981 -38.182 1.00 89.50 91 PRO A O 1
ATOM 723 N N . PRO A 1 92 ? 34.726 31.387 -38.738 1.00 88.88 92 PRO A N 1
ATOM 724 C CA . PRO A 1 92 ? 34.699 32.131 -37.473 1.00 88.88 92 PRO A CA 1
ATOM 725 C C . PRO A 1 92 ? 33.355 32.813 -37.186 1.00 88.88 92 PRO A C 1
ATOM 727 O O . PRO A 1 92 ? 33.029 33.074 -36.034 1.00 88.88 92 PRO A O 1
ATOM 730 N N . GLU A 1 93 ? 32.546 33.048 -38.219 1.00 90.19 93 GLU A N 1
ATOM 731 C CA . GLU A 1 93 ? 31.180 33.573 -38.105 1.00 90.19 93 GLU A CA 1
ATOM 732 C C . GLU A 1 93 ? 30.174 32.547 -37.556 1.00 90.19 93 GLU A C 1
ATOM 734 O O . GLU A 1 93 ? 29.081 32.906 -37.116 1.00 90.19 93 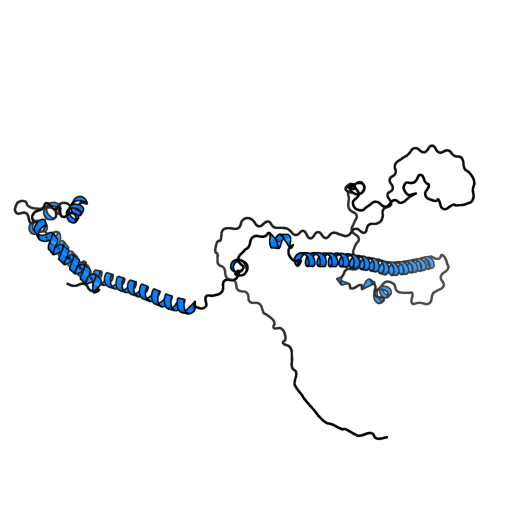GLU A O 1
ATOM 739 N N . SER A 1 94 ? 30.504 31.252 -37.599 1.00 91.94 94 SER A N 1
ATOM 740 C CA . SER A 1 94 ? 29.630 30.207 -37.078 1.00 91.94 94 SER A CA 1
ATOM 741 C C . SER A 1 94 ? 29.685 30.187 -35.547 1.00 91.94 94 SER A C 1
ATOM 743 O O . SER A 1 94 ? 30.777 30.140 -34.981 1.00 91.94 94 SER A O 1
ATOM 745 N N . PRO A 1 95 ? 28.542 30.083 -34.841 1.00 90.06 95 PRO A N 1
ATOM 746 C CA . PRO A 1 95 ? 28.524 29.957 -33.379 1.00 90.06 95 PRO A CA 1
ATOM 747 C C . PRO A 1 95 ? 29.195 28.669 -32.875 1.00 90.06 95 PRO A C 1
ATOM 749 O O . PRO A 1 95 ? 29.446 28.524 -31.685 1.00 90.06 95 PRO A O 1
ATOM 752 N N . LEU A 1 96 ? 29.482 27.723 -33.773 1.00 90.19 96 LEU A N 1
ATOM 753 C CA . LEU A 1 96 ? 30.194 26.486 -33.468 1.00 90.19 96 LEU A CA 1
ATOM 754 C C . LEU A 1 96 ? 31.718 26.606 -33.651 1.00 90.19 96 LEU A C 1
ATOM 756 O O . LEU A 1 96 ? 32.410 25.606 -33.466 1.00 90.19 96 LEU A O 1
ATOM 760 N N . TRP A 1 97 ? 32.242 27.787 -34.016 1.00 93.38 97 TRP A N 1
ATOM 761 C CA . TRP A 1 97 ? 33.683 28.041 -34.161 1.00 93.38 97 TRP A CA 1
ATOM 762 C C . TRP A 1 97 ? 34.437 27.810 -32.850 1.00 93.38 97 TRP A C 1
ATOM 764 O O . TRP A 1 97 ? 35.485 27.168 -32.842 1.00 93.38 97 TRP A O 1
ATOM 774 N N . ILE A 1 98 ? 33.862 28.270 -31.736 1.00 93.94 98 ILE A N 1
ATOM 775 C CA . ILE A 1 98 ? 34.350 28.000 -30.383 1.00 93.94 98 ILE A CA 1
ATOM 776 C C . ILE A 1 98 ? 33.223 27.317 -29.615 1.00 93.94 98 ILE A C 1
ATOM 778 O O . ILE A 1 98 ? 32.181 27.911 -29.348 1.00 93.94 98 ILE A O 1
ATOM 782 N N . GLN A 1 99 ? 33.429 26.055 -29.247 1.00 91.06 99 GLN A N 1
ATOM 783 C CA . GLN A 1 99 ? 32.459 25.299 -28.462 1.00 91.06 99 GLN A CA 1
ATOM 784 C C . GLN A 1 99 ? 32.623 25.638 -26.982 1.00 91.06 99 GLN A C 1
ATOM 786 O O . GLN A 1 99 ? 33.427 25.028 -26.280 1.00 91.06 99 GLN A O 1
ATOM 791 N N . VAL A 1 100 ? 31.857 26.618 -26.506 1.00 93.44 100 VAL A N 1
ATOM 792 C CA . VAL A 1 100 ? 31.760 26.917 -25.074 1.00 93.44 100 VAL A CA 1
ATOM 793 C C . VAL A 1 100 ? 30.695 25.997 -24.467 1.00 93.44 100 VAL A C 1
ATOM 795 O O . VAL A 1 100 ? 29.515 26.142 -24.800 1.00 93.44 100 VAL A O 1
ATOM 798 N N . PRO A 1 101 ? 31.063 25.027 -23.609 1.00 91.81 101 PRO A N 1
ATOM 799 C CA . PRO A 1 101 ? 30.078 24.164 -22.979 1.00 91.81 101 PRO A CA 1
ATOM 800 C C . PRO A 1 101 ? 29.212 24.981 -22.018 1.00 91.81 101 PRO A C 1
ATOM 802 O O . PRO A 1 101 ? 29.706 25.781 -21.225 1.00 91.81 101 PRO A O 1
ATOM 805 N N . THR A 1 102 ? 27.903 24.758 -22.065 1.00 91.81 102 THR A N 1
ATOM 806 C CA . THR A 1 102 ? 26.971 25.372 -21.119 1.00 91.81 102 THR A CA 1
ATOM 807 C C . THR A 1 102 ? 26.993 24.619 -19.788 1.00 91.81 102 THR A C 1
ATOM 809 O O . THR A 1 102 ? 26.982 23.382 -19.805 1.00 91.81 102 THR A O 1
ATOM 812 N N . PRO A 1 103 ? 26.963 25.315 -18.638 1.00 94.50 103 PRO A N 1
ATOM 813 C CA . PRO A 1 103 ? 26.848 24.654 -17.343 1.00 94.50 103 PRO A CA 1
ATOM 814 C C . PRO A 1 103 ? 25.522 23.872 -17.239 1.00 94.50 103 PRO A C 1
ATOM 816 O O . PRO A 1 103 ? 24.542 24.227 -17.906 1.00 94.50 103 PRO A O 1
ATOM 819 N N . PRO A 1 104 ? 25.457 22.802 -16.420 1.00 92.94 104 PRO A N 1
ATOM 820 C CA . PRO A 1 104 ? 24.210 22.072 -16.202 1.00 92.94 104 PRO A CA 1
ATOM 821 C C . PRO A 1 104 ? 23.148 22.995 -15.582 1.00 92.94 104 PRO A C 1
ATOM 823 O O . PRO A 1 104 ? 23.473 23.803 -14.720 1.00 92.94 104 PRO A O 1
ATOM 826 N N . GLN A 1 105 ? 21.883 22.847 -16.000 1.00 90.94 105 GLN A N 1
ATOM 827 C CA . GLN A 1 105 ? 20.742 23.648 -15.514 1.00 90.94 105 GLN A CA 1
ATOM 828 C C . GLN A 1 105 ? 20.891 25.170 -15.749 1.00 90.94 105 GLN A C 1
ATOM 830 O O . GLN A 1 105 ? 20.514 25.976 -14.906 1.00 90.94 105 GLN A O 1
ATOM 835 N N . SER A 1 106 ? 21.437 25.588 -16.898 1.00 92.88 106 SER A N 1
ATOM 836 C CA . SER A 1 106 ? 21.461 27.005 -17.287 1.00 92.88 106 SER A CA 1
ATOM 837 C C . SER A 1 106 ? 20.063 27.518 -17.652 1.00 92.88 106 SER A C 1
ATOM 839 O O . SER A 1 106 ? 19.265 26.781 -18.230 1.00 92.88 106 SER A O 1
ATOM 841 N N . GLN A 1 107 ? 19.794 28.810 -17.442 1.00 87.31 107 GLN A N 1
ATOM 842 C CA . GLN A 1 107 ? 18.526 29.450 -17.840 1.00 87.31 107 GLN A CA 1
ATOM 843 C C . GLN A 1 107 ? 18.203 29.257 -19.335 1.00 87.31 107 GLN A C 1
ATOM 845 O O . GLN A 1 107 ? 17.055 29.046 -19.715 1.00 87.31 107 GLN A O 1
ATOM 850 N N . SER A 1 108 ? 19.229 29.243 -20.195 1.00 82.50 108 SER A N 1
ATOM 851 C CA . SER A 1 108 ? 19.083 28.954 -21.629 1.00 82.50 108 SER A CA 1
ATOM 852 C C . SER A 1 108 ? 18.598 27.528 -21.927 1.00 82.50 108 SER A C 1
ATOM 854 O O . SER A 1 108 ? 18.000 27.288 -22.973 1.00 82.50 108 SER A O 1
ATOM 856 N N . SER A 1 109 ? 18.832 26.579 -21.018 1.00 84.75 109 SER A N 1
ATOM 857 C CA . SER A 1 109 ? 18.410 25.180 -21.144 1.00 84.75 109 SER A CA 1
ATOM 858 C C . SER A 1 109 ? 16.997 24.912 -20.610 1.00 84.75 109 SER A C 1
ATOM 860 O O . SER A 1 109 ? 16.424 23.863 -20.899 1.00 84.75 109 SER A O 1
ATOM 862 N N . GLU A 1 110 ? 16.403 25.862 -19.881 1.00 90.19 110 GLU A N 1
ATOM 863 C CA . GLU A 1 110 ? 15.049 25.750 -19.313 1.00 90.19 110 GLU A CA 1
ATOM 864 C C . GLU A 1 110 ? 13.935 26.039 -20.332 1.00 90.19 110 GLU A C 1
ATOM 866 O O . GLU A 1 110 ? 12.743 25.953 -20.015 1.00 90.19 110 GLU A O 1
ATOM 871 N N . VAL A 1 111 ? 14.305 26.346 -21.579 1.00 92.56 111 VAL A N 1
ATOM 872 C CA . VAL A 1 111 ? 13.361 26.561 -22.677 1.00 92.56 111 VAL A CA 1
ATOM 873 C C . VAL A 1 111 ? 12.531 25.296 -22.896 1.00 92.56 111 VAL A C 1
ATOM 875 O O . VAL A 1 111 ? 13.034 24.238 -23.281 1.00 92.56 111 VAL A O 1
ATOM 878 N N . LYS A 1 112 ? 11.219 25.409 -22.665 1.00 92.69 112 LYS A N 1
ATOM 879 C CA . LYS A 1 112 ? 10.275 24.297 -22.808 1.00 92.69 112 LYS A CA 1
ATOM 880 C C . LYS A 1 112 ? 10.039 24.007 -24.294 1.00 92.69 112 LYS A C 1
ATOM 882 O O . LYS A 1 112 ? 9.510 24.875 -24.991 1.00 92.69 112 LYS A O 1
ATOM 887 N N . PRO A 1 113 ? 10.373 22.804 -24.798 1.00 91.81 113 PRO A N 1
ATOM 888 C CA . PRO A 1 113 ? 10.067 22.461 -26.178 1.00 91.81 113 PRO A CA 1
ATOM 889 C C . PRO A 1 113 ? 8.543 22.409 -26.381 1.00 91.81 113 PRO A C 1
ATOM 891 O O . PRO A 1 113 ? 7.821 21.950 -25.488 1.00 91.81 113 PRO A O 1
ATOM 894 N N . PRO A 1 114 ? 8.032 22.849 -27.544 1.00 95.06 114 PRO A N 1
ATOM 895 C CA . PRO A 1 114 ? 6.610 22.763 -27.841 1.00 95.06 114 PRO A CA 1
ATOM 896 C C . PRO A 1 114 ? 6.154 21.300 -27.903 1.00 95.06 114 PRO A C 1
ATOM 898 O O . PRO A 1 114 ? 6.912 20.395 -28.260 1.00 95.06 114 PRO A O 1
ATOM 901 N N . VAL A 1 115 ? 4.885 21.060 -27.572 1.00 95.75 115 VAL A N 1
ATOM 902 C CA . VAL A 1 115 ? 4.303 19.713 -27.601 1.00 95.75 115 VAL A CA 1
ATOM 903 C C . VAL A 1 115 ? 4.145 19.252 -29.050 1.00 95.75 115 VAL A C 1
ATOM 905 O O . VAL A 1 115 ? 3.292 19.757 -29.781 1.00 95.75 115 VAL A O 1
ATOM 908 N N . VAL A 1 116 ? 4.937 18.259 -29.456 1.00 95.62 116 VAL A N 1
ATOM 909 C CA . VAL A 1 116 ? 4.827 17.624 -30.777 1.00 95.62 116 VAL A CA 1
ATOM 910 C C . VAL A 1 116 ? 3.521 16.823 -30.850 1.00 95.62 116 VAL A C 1
ATOM 912 O O . VAL A 1 116 ? 3.254 15.986 -29.989 1.00 95.62 116 VAL A O 1
ATOM 915 N N . LYS A 1 117 ? 2.689 17.095 -31.862 1.00 96.25 117 LYS A N 1
ATOM 916 C CA . LYS A 1 117 ? 1.412 16.398 -32.097 1.00 96.25 117 LYS A CA 1
ATOM 917 C C . LYS A 1 117 ? 1.616 15.124 -32.928 1.00 96.25 117 LYS A C 1
ATOM 919 O O . LYS A 1 117 ? 2.555 15.037 -33.716 1.00 96.25 117 LYS A O 1
ATOM 924 N N . GLY A 1 118 ? 0.694 14.170 -32.789 1.00 95.50 118 GLY A N 1
ATOM 925 C CA . GLY A 1 118 ? 0.709 12.893 -33.511 1.00 95.50 118 GLY A CA 1
ATOM 926 C C . GLY A 1 118 ? 1.487 11.784 -32.795 1.00 95.50 118 GLY A C 1
ATOM 927 O O . GLY A 1 118 ? 2.174 12.017 -31.803 1.00 95.50 118 GLY A O 1
ATOM 928 N N . THR A 1 119 ? 1.352 10.550 -33.286 1.00 96.25 119 THR A N 1
ATOM 929 C CA . THR A 1 119 ? 2.088 9.379 -32.783 1.00 96.25 119 THR A CA 1
ATOM 930 C C . THR A 1 119 ? 2.631 8.571 -33.955 1.00 96.25 119 THR A C 1
ATOM 932 O O . THR A 1 119 ? 1.988 8.467 -34.997 1.00 96.25 119 THR A O 1
ATOM 935 N N . LEU A 1 120 ? 3.838 8.026 -33.800 1.00 96.25 120 LEU A N 1
ATOM 936 C CA . LEU A 1 120 ? 4.392 7.065 -34.751 1.00 96.25 120 LEU A CA 1
ATOM 937 C C . LEU A 1 120 ? 3.930 5.652 -34.368 1.00 96.25 120 LEU A C 1
ATOM 939 O O . LEU A 1 120 ? 3.802 5.370 -33.172 1.00 96.25 120 LEU A O 1
ATOM 943 N N . PRO A 1 121 ? 3.717 4.750 -35.342 1.00 96.94 121 PRO A N 1
ATOM 944 C CA . PRO A 1 121 ? 3.392 3.364 -35.041 1.00 96.94 121 PRO A CA 1
ATOM 945 C C . PRO A 1 121 ? 4.542 2.714 -34.270 1.00 96.94 121 PRO A C 1
ATOM 947 O O . PRO A 1 121 ? 5.715 2.839 -34.633 1.00 96.94 121 PRO A O 1
ATOM 950 N N . THR A 1 122 ? 4.207 2.008 -33.195 1.00 95.81 122 THR A N 1
ATOM 951 C CA . THR A 1 122 ? 5.189 1.288 -32.389 1.00 95.81 122 THR A CA 1
ATOM 952 C C . THR A 1 122 ? 5.723 0.081 -33.168 1.00 95.81 122 THR A C 1
ATOM 954 O O . THR A 1 122 ? 4.938 -0.750 -33.633 1.00 95.81 122 THR A O 1
ATOM 957 N N . PRO A 1 123 ? 7.054 -0.058 -33.328 1.00 95.94 123 PRO A N 1
ATOM 958 C CA . PRO A 1 123 ? 7.628 -1.225 -33.986 1.00 95.94 123 PRO A CA 1
ATOM 959 C C . PRO A 1 123 ? 7.257 -2.519 -33.256 1.00 95.94 123 PRO A C 1
ATOM 961 O O . PRO A 1 123 ? 7.252 -2.576 -32.025 1.00 95.94 123 PRO A O 1
ATOM 964 N N . ARG A 1 124 ? 6.981 -3.577 -34.022 1.00 95.69 124 ARG A N 1
ATOM 965 C CA . ARG A 1 124 ? 6.675 -4.903 -33.474 1.00 95.69 124 ARG A CA 1
ATOM 966 C C . ARG A 1 124 ? 7.900 -5.511 -32.785 1.00 95.69 124 ARG A C 1
ATOM 968 O O . ARG A 1 124 ? 9.001 -5.471 -33.331 1.00 95.69 124 ARG A O 1
ATOM 975 N N . ASP A 1 125 ? 7.681 -6.166 -31.645 1.00 93.38 125 ASP A N 1
ATOM 976 C CA . ASP A 1 125 ? 8.716 -6.975 -30.999 1.00 93.38 125 ASP A CA 1
ATOM 977 C C . ASP A 1 125 ? 8.953 -8.285 -31.770 1.00 93.38 125 ASP A C 1
ATOM 979 O O . ASP A 1 125 ? 8.036 -9.079 -32.012 1.00 93.38 125 ASP A O 1
ATOM 983 N N . LEU A 1 126 ? 10.203 -8.495 -32.180 1.00 94.00 126 LEU A N 1
ATOM 984 C CA . LEU A 1 126 ? 10.648 -9.677 -32.915 1.00 94.00 126 LEU A CA 1
ATOM 985 C C . LEU A 1 126 ? 11.209 -10.767 -32.003 1.00 94.00 126 LEU A C 1
ATOM 987 O O . LEU A 1 126 ? 11.282 -11.920 -32.435 1.00 94.00 126 LEU A O 1
ATOM 991 N N . PHE A 1 127 ? 11.598 -10.423 -30.776 1.00 95.44 127 PHE A N 1
ATOM 992 C CA . PHE A 1 127 ? 12.255 -11.329 -29.842 1.00 95.44 127 PHE A CA 1
ATOM 993 C C . PHE A 1 127 ? 11.509 -11.307 -28.511 1.00 95.44 127 PHE A C 1
ATOM 995 O O . PHE A 1 127 ? 12.026 -10.766 -27.536 1.00 95.44 127 PHE A O 1
ATOM 1002 N N . PRO A 1 128 ? 10.310 -11.893 -28.419 1.00 91.69 128 PRO A N 1
ATOM 1003 C CA . PRO A 1 128 ? 9.618 -11.960 -27.143 1.00 91.69 128 PRO A CA 1
ATOM 1004 C C . PRO A 1 128 ? 10.453 -12.761 -26.126 1.00 91.69 128 PRO A C 1
ATOM 1006 O O . PRO A 1 128 ? 11.168 -13.694 -26.505 1.00 91.69 128 PRO A O 1
ATOM 1009 N N . PRO A 1 129 ? 10.359 -12.444 -24.823 1.00 87.94 129 PRO A N 1
ATOM 1010 C CA . PRO A 1 129 ? 11.163 -13.101 -23.791 1.00 87.94 129 PRO A CA 1
ATOM 1011 C C . PRO A 1 129 ? 10.901 -14.610 -23.699 1.00 87.94 129 PRO A C 1
ATOM 1013 O O . PRO A 1 129 ? 11.786 -15.345 -23.305 1.00 87.94 129 PRO A O 1
ATOM 1016 N N . LYS A 1 130 ? 9.721 -15.084 -24.118 1.00 90.00 130 LYS A N 1
ATOM 1017 C CA . LYS A 1 130 ? 9.354 -16.510 -24.103 1.00 90.00 130 LYS A CA 1
ATOM 1018 C C . LYS A 1 130 ? 10.120 -17.373 -25.115 1.00 90.00 130 LYS A C 1
ATOM 1020 O O . LYS A 1 130 ? 10.098 -18.591 -25.001 1.00 90.00 130 LYS A O 1
ATOM 1025 N N . GLU A 1 131 ? 10.699 -16.771 -26.154 1.00 85.94 131 GLU A N 1
ATOM 1026 C CA . GLU A 1 131 ? 11.313 -17.512 -27.265 1.00 85.94 131 GLU A CA 1
ATOM 1027 C C . GLU A 1 131 ? 12.814 -17.782 -27.070 1.00 85.94 131 GLU A C 1
ATOM 1029 O O . GLU A 1 131 ? 13.410 -18.435 -27.929 1.00 85.94 131 GLU A O 1
ATOM 1034 N N . ASP A 1 132 ? 13.437 -17.274 -25.998 1.00 85.88 132 ASP A N 1
ATOM 1035 C CA . ASP A 1 132 ? 14.855 -17.481 -25.647 1.00 85.88 132 ASP A CA 1
ATOM 1036 C C . ASP A 1 132 ? 15.811 -17.418 -26.851 1.00 85.88 132 ASP A C 1
ATOM 1038 O O . ASP A 1 132 ? 16.648 -18.298 -27.085 1.00 85.88 132 ASP A O 1
ATOM 1042 N N . GLY A 1 133 ? 15.628 -16.395 -27.692 1.00 86.50 133 GLY A N 1
ATOM 1043 C CA . GLY A 1 133 ? 16.493 -16.150 -28.844 1.00 86.50 133 GLY A CA 1
ATOM 1044 C C . GLY A 1 133 ? 16.474 -17.252 -29.910 1.00 86.50 133 GLY A C 1
ATOM 1045 O O . GLY A 1 133 ? 17.436 -17.367 -30.667 1.00 86.50 133 GLY A O 1
ATOM 1046 N N . ARG A 1 134 ? 15.402 -18.056 -30.027 1.00 93.62 134 ARG A N 1
ATOM 1047 C CA . ARG A 1 134 ? 15.268 -19.138 -31.030 1.00 93.62 134 ARG A CA 1
ATOM 1048 C C . ARG A 1 134 ? 15.730 -18.731 -32.433 1.00 93.62 134 ARG A C 1
ATOM 1050 O O . ARG A 1 134 ? 16.408 -19.511 -33.094 1.00 93.62 134 ARG A O 1
ATOM 1057 N N . LYS A 1 135 ? 15.385 -17.515 -32.866 1.00 92.75 135 LYS A N 1
ATOM 1058 C CA . LYS A 1 135 ? 15.671 -16.979 -34.210 1.00 92.75 135 LYS A CA 1
ATOM 1059 C C . LYS A 1 135 ? 17.156 -16.711 -34.483 1.00 92.75 135 LYS A C 1
ATOM 1061 O O . LYS A 1 135 ? 17.538 -16.531 -35.632 1.00 92.75 135 LYS A O 1
ATOM 1066 N N . LEU A 1 136 ? 17.986 -16.683 -33.444 1.00 92.44 136 LEU A N 1
ATOM 1067 C CA . LEU A 1 136 ? 19.434 -16.481 -33.550 1.00 92.44 136 LEU A CA 1
ATOM 1068 C C . LEU A 1 136 ? 20.195 -17.799 -33.638 1.00 92.44 136 LEU A C 1
ATOM 1070 O O . LEU A 1 136 ? 21.362 -17.815 -34.024 1.00 92.44 136 LEU A O 1
ATOM 1074 N N . ARG A 1 137 ? 19.552 -18.908 -33.257 1.00 93.38 137 ARG A N 1
ATOM 1075 C CA . ARG A 1 137 ? 20.184 -20.224 -33.264 1.00 93.38 137 ARG A CA 1
ATOM 1076 C C . ARG A 1 137 ? 20.511 -20.618 -34.697 1.00 93.38 137 ARG A C 1
ATOM 1078 O O . ARG A 1 137 ? 19.690 -20.449 -35.597 1.00 93.38 137 ARG A O 1
ATOM 1085 N N . PHE A 1 138 ? 21.675 -21.232 -34.876 1.00 91.94 138 PHE A N 1
ATOM 1086 C CA . PHE A 1 138 ? 22.147 -21.689 -36.179 1.00 91.94 138 PHE A CA 1
ATOM 1087 C C . PHE A 1 138 ? 21.117 -22.574 -36.900 1.00 91.94 138 PHE A C 1
ATOM 1089 O O . PHE A 1 138 ? 20.752 -22.280 -38.031 1.00 91.94 138 PHE A O 1
ATOM 1096 N N . LYS A 1 139 ? 20.507 -23.529 -36.181 1.00 94.50 139 LYS A N 1
ATOM 1097 C CA . LYS A 1 139 ? 19.427 -24.393 -36.695 1.00 94.50 139 LYS A CA 1
ATOM 1098 C C . LYS A 1 139 ? 18.250 -23.623 -37.309 1.00 94.50 139 LYS A C 1
ATOM 1100 O O . LYS A 1 139 ? 17.658 -24.075 -38.281 1.00 94.50 139 LYS A O 1
ATOM 1105 N N . TYR A 1 140 ? 17.878 -22.473 -36.738 1.00 94.38 140 TYR A N 1
ATOM 1106 C CA . TYR A 1 140 ? 16.803 -21.645 -37.290 1.00 94.38 140 TYR A CA 1
ATOM 1107 C C . TYR A 1 140 ? 17.248 -20.957 -38.582 1.00 94.38 140 TYR A C 1
ATOM 1109 O O . TYR A 1 140 ? 16.483 -20.910 -39.541 1.00 94.38 140 TYR A O 1
ATOM 1117 N N . LEU A 1 141 ? 18.478 -20.442 -38.617 1.00 93.00 141 LEU A N 1
ATOM 1118 C CA . LEU A 1 141 ? 19.034 -19.791 -39.802 1.00 93.00 141 LEU A CA 1
ATOM 1119 C C . LEU A 1 141 ? 19.196 -20.782 -40.958 1.00 93.00 141 LEU A C 1
ATOM 1121 O O . LEU A 1 141 ? 18.787 -20.461 -42.065 1.00 93.00 141 LEU A O 1
ATOM 1125 N N . GLU A 1 142 ? 19.690 -21.994 -40.710 1.00 92.94 142 GLU A N 1
ATOM 1126 C CA . GLU A 1 142 ? 19.784 -23.038 -41.741 1.00 92.94 142 GLU A CA 1
ATOM 1127 C C . GLU A 1 142 ? 18.411 -23.452 -42.273 1.00 92.94 142 GLU A C 1
ATOM 1129 O O . GLU A 1 142 ? 18.220 -23.548 -43.483 1.00 92.94 142 GLU A O 1
ATOM 1134 N N . ALA A 1 143 ? 17.432 -23.636 -41.381 1.00 94.56 143 ALA A N 1
ATOM 1135 C CA . ALA A 1 143 ? 16.080 -24.026 -41.774 1.00 94.56 143 ALA A CA 1
ATOM 1136 C C . ALA A 1 143 ? 15.351 -22.924 -42.561 1.00 94.56 143 ALA A C 1
ATOM 1138 O O . ALA A 1 143 ? 14.604 -23.211 -43.492 1.00 94.56 143 ALA A O 1
ATOM 1139 N N . THR A 1 144 ? 15.547 -21.656 -42.190 1.00 94.81 144 THR A N 1
ATOM 1140 C CA . THR A 1 144 ? 14.897 -20.517 -42.862 1.00 94.81 144 THR A CA 1
ATOM 1141 C C . THR A 1 144 ? 15.624 -20.071 -44.124 1.00 94.81 144 THR A C 1
ATOM 1143 O O . THR A 1 144 ? 15.006 -19.502 -45.023 1.00 94.81 144 THR A O 1
ATOM 1146 N N . MET A 1 145 ? 16.931 -20.309 -44.196 1.00 92.19 145 MET A N 1
ATOM 1147 C CA . MET A 1 145 ? 17.806 -19.843 -45.263 1.00 92.19 145 MET A CA 1
ATOM 1148 C C . MET A 1 145 ? 18.778 -20.940 -45.693 1.00 92.19 145 MET A C 1
ATOM 1150 O O . MET A 1 145 ? 19.993 -20.780 -45.533 1.00 92.19 145 MET A O 1
ATOM 1154 N N . PRO A 1 146 ? 18.271 -22.034 -46.281 1.00 91.31 146 PRO A N 1
ATOM 1155 C CA . PRO A 1 146 ? 19.128 -23.113 -46.730 1.00 91.31 146 PRO A CA 1
ATOM 1156 C C . PRO A 1 146 ? 20.120 -22.610 -47.782 1.00 91.31 146 PRO A C 1
ATOM 1158 O O . PRO A 1 146 ? 19.797 -21.811 -48.679 1.00 91.31 146 PRO A O 1
ATOM 1161 N N . THR A 1 147 ? 21.357 -23.077 -47.654 1.00 89.31 147 THR A N 1
ATOM 1162 C CA . THR A 1 147 ? 22.379 -22.923 -48.683 1.00 89.31 147 THR A CA 1
ATOM 1163 C C . THR A 1 147 ? 22.081 -23.883 -49.838 1.00 89.31 147 THR A C 1
ATOM 1165 O O . THR A 1 147 ? 21.477 -24.937 -49.637 1.00 89.31 147 THR A O 1
ATOM 1168 N N . PRO A 1 148 ? 22.431 -23.517 -51.081 1.00 89.31 148 PRO A N 1
ATOM 1169 C CA . PRO A 1 148 ? 22.230 -24.408 -52.218 1.00 89.31 148 PRO A CA 1
ATOM 1170 C C . PRO A 1 148 ? 23.052 -25.694 -52.035 1.00 89.31 148 PRO A C 1
ATOM 1172 O O . PRO A 1 148 ? 24.269 -25.629 -51.914 1.00 89.31 148 PRO A O 1
ATOM 1175 N N . THR A 1 149 ? 22.377 -26.847 -52.015 1.00 86.19 149 THR A N 1
ATOM 1176 C CA . THR A 1 149 ? 22.989 -28.170 -51.774 1.00 86.19 149 THR A CA 1
ATOM 1177 C C . THR A 1 149 ? 23.600 -28.793 -53.033 1.00 86.19 149 THR A C 1
ATOM 1179 O O . THR A 1 149 ? 24.478 -29.642 -52.943 1.00 86.19 149 THR A O 1
ATOM 1182 N N . GLY A 1 150 ? 23.131 -28.397 -54.221 1.00 82.00 150 GLY A N 1
ATOM 1183 C CA . GLY A 1 150 ? 23.605 -28.950 -55.492 1.00 82.00 150 GLY A CA 1
ATOM 1184 C C . GLY A 1 150 ? 24.889 -28.289 -56.009 1.00 82.00 150 GLY A C 1
ATOM 1185 O O . GLY A 1 150 ? 25.171 -27.143 -55.643 1.00 82.00 150 GLY A O 1
ATOM 1186 N N . PRO A 1 151 ? 25.627 -28.955 -56.920 1.00 78.56 151 PRO A N 1
ATOM 1187 C CA . PRO A 1 151 ? 26.778 -28.354 -57.583 1.00 78.56 151 PRO A CA 1
ATOM 1188 C C . PRO A 1 151 ? 26.357 -27.059 -58.281 1.00 78.56 151 PRO A C 1
ATOM 1190 O O . PRO A 1 151 ? 25.262 -26.961 -58.852 1.00 78.56 151 PRO A O 1
ATOM 1193 N N . GLN A 1 152 ? 27.217 -26.043 -58.209 1.00 78.12 152 GLN A N 1
ATOM 1194 C CA . GLN A 1 152 ? 26.941 -24.714 -58.736 1.00 78.12 152 GLN A CA 1
ATOM 1195 C C . GLN A 1 152 ? 26.842 -24.782 -60.265 1.00 78.12 152 GLN A C 1
ATOM 1197 O O . GLN A 1 152 ? 27.826 -24.619 -60.977 1.00 78.12 152 GLN A O 1
ATOM 1202 N N . ARG A 1 153 ? 25.633 -25.043 -60.784 1.00 84.00 153 ARG A N 1
ATOM 1203 C CA . ARG A 1 153 ? 25.3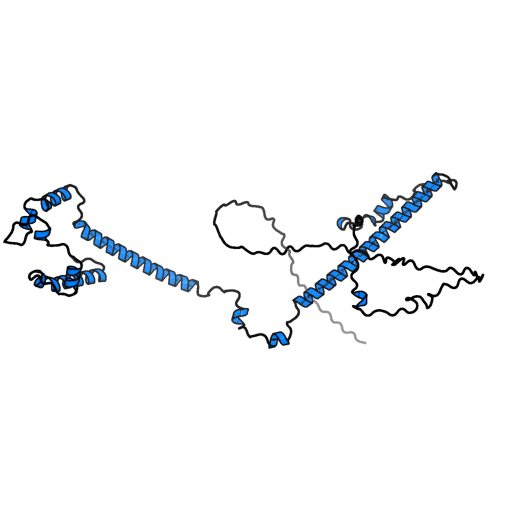84 -25.067 -62.232 1.00 84.00 153 ARG A CA 1
ATOM 1204 C C . ARG A 1 153 ? 25.819 -23.732 -62.820 1.00 84.00 153 ARG A C 1
ATOM 1206 O O . ARG A 1 153 ? 25.415 -22.694 -62.276 1.00 84.00 153 ARG A O 1
ATOM 1213 N N . TYR A 1 154 ? 26.595 -23.763 -63.901 1.00 87.25 154 TYR A N 1
ATOM 1214 C CA . TYR A 1 154 ? 26.953 -22.560 -64.643 1.00 87.25 154 TYR A CA 1
ATOM 1215 C C . TYR A 1 154 ? 25.672 -21.826 -65.045 1.00 87.25 154 TYR A C 1
ATOM 1217 O O . TYR A 1 154 ? 24.723 -22.427 -65.548 1.00 87.25 154 TYR A O 1
ATOM 1225 N N . VAL A 1 155 ? 25.610 -20.537 -64.731 1.00 87.62 155 VAL A N 1
ATOM 1226 C CA . VAL A 1 155 ? 24.485 -19.679 -65.085 1.00 87.62 155 VAL A CA 1
ATOM 1227 C C . VAL A 1 155 ? 25.070 -18.448 -65.764 1.00 87.62 155 VAL A C 1
ATOM 1229 O O . VAL A 1 155 ? 25.906 -17.790 -65.142 1.00 87.62 155 VAL A O 1
ATOM 1232 N N . PRO A 1 156 ? 24.644 -18.128 -66.998 1.00 91.81 156 PRO A N 1
ATOM 1233 C CA . PRO A 1 156 ? 25.167 -16.982 -67.724 1.00 91.81 156 PRO A CA 1
ATOM 1234 C C . PRO A 1 156 ? 24.995 -15.684 -66.920 1.00 91.81 156 PRO A C 1
ATOM 1236 O O . PRO A 1 156 ? 23.906 -15.462 -66.359 1.00 91.81 156 PRO A O 1
ATOM 1239 N N . PRO A 1 157 ? 26.033 -14.830 -66.851 1.00 90.56 157 PRO A N 1
ATOM 1240 C CA . PRO A 1 157 ? 25.951 -13.561 -66.143 1.00 90.56 157 PRO A CA 1
ATOM 1241 C C . PRO A 1 157 ? 24.856 -12.687 -66.765 1.00 90.56 157 PRO A C 1
ATOM 1243 O O . PRO A 1 157 ? 24.738 -12.592 -67.982 1.00 90.56 157 PRO A O 1
ATOM 1246 N N . GLY A 1 158 ? 24.014 -12.081 -65.927 1.00 90.38 158 GLY A N 1
ATOM 1247 C CA . GLY A 1 158 ? 22.897 -11.239 -66.385 1.00 90.38 158 GLY A CA 1
ATOM 1248 C C . GLY A 1 158 ? 21.608 -11.994 -66.737 1.00 90.38 158 GLY A C 1
ATOM 1249 O O . GLY A 1 158 ? 20.567 -11.366 -66.927 1.00 90.38 158 GLY A O 1
ATOM 1250 N N . SER A 1 159 ? 21.621 -13.330 -66.736 1.00 94.50 159 SER A N 1
ATOM 1251 C CA . SER A 1 159 ? 20.392 -14.119 -66.869 1.00 94.50 159 SER A CA 1
ATOM 1252 C C . SER A 1 159 ? 19.450 -13.930 -65.668 1.00 94.50 159 SER A C 1
ATOM 1254 O O . SER A 1 159 ? 19.862 -13.605 -64.548 1.00 94.50 159 SER A O 1
ATOM 1256 N N . LEU A 1 160 ? 18.156 -14.208 -65.862 1.00 94.81 160 LEU A N 1
ATOM 1257 C CA . LEU A 1 160 ? 17.169 -14.179 -64.773 1.00 94.81 160 LEU A CA 1
ATOM 1258 C C . LEU A 1 160 ? 17.557 -15.105 -63.608 1.00 94.81 160 LEU A C 1
ATOM 1260 O O . LEU A 1 160 ? 17.303 -14.779 -62.446 1.00 94.81 160 LEU A O 1
ATOM 1264 N N . ALA A 1 161 ? 18.190 -16.242 -63.904 1.00 91.38 161 ALA A N 1
ATOM 1265 C CA . ALA A 1 161 ? 18.670 -17.180 -62.898 1.00 91.38 161 ALA A CA 1
ATOM 1266 C C . ALA A 1 161 ? 19.832 -16.599 -62.071 1.00 91.38 161 ALA A C 1
ATOM 1268 O O . ALA A 1 161 ? 19.837 -16.762 -60.849 1.00 91.38 161 ALA A O 1
ATOM 1269 N N . ASP A 1 162 ? 20.762 -15.866 -62.693 1.00 92.94 162 ASP A N 1
ATOM 1270 C CA . ASP A 1 162 ? 21.852 -15.168 -61.996 1.00 92.94 162 ASP A CA 1
ATOM 1271 C C . ASP A 1 162 ? 21.288 -14.073 -61.080 1.00 92.94 162 ASP A C 1
ATOM 1273 O O . ASP A 1 162 ? 21.573 -14.034 -59.882 1.00 92.94 162 ASP A O 1
ATOM 1277 N N . ARG A 1 163 ? 20.352 -13.260 -61.589 1.00 94.88 163 ARG A N 1
ATOM 1278 C CA . ARG A 1 163 ? 19.667 -12.240 -60.780 1.00 94.88 163 ARG A CA 1
ATOM 1279 C C . ARG A 1 163 ? 18.957 -12.851 -59.571 1.00 94.88 163 ARG A C 1
ATOM 1281 O O . ARG A 1 163 ? 19.083 -12.330 -58.464 1.00 94.88 163 ARG A O 1
ATOM 1288 N N . ARG A 1 164 ? 18.241 -13.970 -59.742 1.00 94.69 164 ARG A N 1
ATOM 1289 C CA . ARG A 1 164 ? 17.592 -14.690 -58.628 1.00 94.69 164 ARG A CA 1
ATOM 1290 C C . ARG A 1 164 ? 18.612 -15.214 -57.617 1.00 94.69 164 ARG A C 1
ATOM 1292 O O . ARG A 1 164 ? 18.374 -15.085 -56.417 1.00 94.69 164 ARG A O 1
ATOM 1299 N N . ARG A 1 165 ? 19.752 -15.747 -58.071 1.00 92.50 165 ARG A N 1
ATOM 1300 C CA . ARG A 1 165 ? 20.844 -16.202 -57.191 1.00 92.50 165 ARG A CA 1
ATOM 1301 C C . ARG A 1 165 ? 21.435 -15.054 -56.375 1.00 92.50 165 ARG A C 1
ATOM 1303 O O . ARG A 1 165 ? 21.529 -15.186 -55.156 1.00 92.50 165 ARG A O 1
ATOM 1310 N N . ARG A 1 166 ? 21.749 -13.920 -57.009 1.00 94.19 166 ARG A N 1
ATOM 1311 C CA . ARG A 1 166 ? 22.253 -12.711 -56.330 1.00 94.19 166 ARG A CA 1
ATOM 1312 C C . ARG A 1 166 ? 21.243 -12.169 -55.320 1.00 94.19 166 ARG A C 1
ATOM 1314 O O . ARG A 1 166 ? 21.594 -11.907 -54.174 1.00 94.19 166 ARG A O 1
ATOM 1321 N N . MET A 1 167 ? 19.965 -12.087 -55.697 1.00 95.81 167 MET A N 1
ATOM 1322 C CA . MET A 1 167 ? 18.898 -11.655 -54.786 1.00 95.81 167 MET A CA 1
ATOM 1323 C C . MET A 1 167 ? 18.747 -12.596 -53.586 1.00 95.81 167 MET A C 1
ATOM 1325 O O . MET A 1 167 ? 18.602 -12.127 -52.459 1.00 95.81 167 MET A O 1
ATOM 1329 N N . ALA A 1 168 ? 18.802 -13.914 -53.802 1.00 94.88 168 ALA A N 1
ATOM 1330 C CA . ALA A 1 168 ? 18.762 -14.889 -52.716 1.00 94.88 168 ALA A CA 1
ATOM 1331 C C . ALA A 1 168 ? 19.975 -14.744 -51.788 1.00 94.88 168 ALA A C 1
ATOM 1333 O O . ALA A 1 168 ? 19.814 -14.762 -50.571 1.00 94.88 168 ALA A O 1
ATOM 1334 N N . TYR A 1 169 ? 21.171 -14.538 -52.344 1.00 95.00 169 TYR A N 1
ATOM 1335 C CA . TYR A 1 169 ? 22.382 -14.276 -51.570 1.00 95.00 169 TYR A CA 1
ATOM 1336 C C . TYR A 1 169 ? 22.240 -13.025 -50.688 1.00 95.00 169 TYR A C 1
ATOM 1338 O O . TYR A 1 169 ? 22.395 -13.126 -49.472 1.00 95.00 169 TYR A O 1
ATOM 1346 N N . HIS A 1 170 ? 21.838 -11.884 -51.259 1.00 97.44 170 HIS A N 1
ATOM 1347 C CA . HIS A 1 170 ? 21.646 -10.646 -50.496 1.00 97.44 170 HIS A CA 1
ATOM 1348 C C . HIS A 1 170 ? 20.566 -10.775 -49.421 1.00 97.44 170 HIS A C 1
ATOM 1350 O O . HIS A 1 170 ? 20.758 -10.310 -48.303 1.00 97.44 170 HIS A O 1
ATOM 1356 N N . ARG A 1 171 ? 19.442 -11.446 -49.709 1.00 96.31 171 ARG A N 1
ATOM 1357 C CA . ARG A 1 171 ? 18.402 -11.705 -48.699 1.00 96.31 171 ARG A CA 1
ATOM 1358 C C . ARG A 1 171 ? 18.943 -12.531 -47.536 1.00 96.31 171 ARG A C 1
ATOM 1360 O O . ARG A 1 171 ? 18.647 -12.203 -46.390 1.00 96.31 171 ARG A O 1
ATOM 1367 N N . ARG A 1 172 ? 19.756 -13.558 -47.820 1.00 95.31 172 ARG A N 1
ATOM 1368 C CA . ARG A 1 172 ? 20.359 -14.393 -46.776 1.00 95.31 172 ARG A CA 1
ATOM 1369 C C . ARG A 1 172 ? 21.328 -13.618 -45.896 1.00 95.31 172 ARG A C 1
ATOM 1371 O O . ARG A 1 172 ? 21.230 -13.663 -44.671 1.00 95.31 172 ARG A O 1
ATOM 1378 N N . GLN A 1 173 ? 22.218 -12.865 -46.535 1.00 95.50 173 GLN A N 1
ATOM 1379 C CA . GLN A 1 173 ? 23.177 -12.006 -45.851 1.00 95.50 173 GLN A CA 1
ATOM 1380 C C . GLN A 1 173 ? 22.459 -10.968 -44.977 1.00 95.50 173 GLN A C 1
ATOM 1382 O O . GLN A 1 173 ? 22.736 -10.868 -43.782 1.00 95.50 173 GLN A O 1
ATOM 1387 N N . ASN A 1 174 ? 21.480 -10.258 -45.541 1.00 96.88 174 ASN A N 1
ATOM 1388 C CA . ASN A 1 174 ? 20.749 -9.210 -44.835 1.00 96.88 174 ASN A CA 1
ATOM 1389 C C . ASN A 1 174 ? 19.948 -9.760 -43.654 1.00 96.88 174 ASN A C 1
ATOM 1391 O O . ASN A 1 174 ? 19.964 -9.143 -42.595 1.00 96.88 174 ASN A O 1
ATOM 1395 N N . LEU A 1 175 ? 19.280 -10.913 -43.788 1.00 95.62 175 LEU A N 1
ATOM 1396 C CA . LEU A 1 175 ? 18.524 -11.494 -42.674 1.00 95.62 175 LEU A CA 1
ATOM 1397 C C . LEU A 1 175 ? 19.452 -11.936 -41.535 1.00 95.62 175 LEU A C 1
ATOM 1399 O O . LEU A 1 175 ? 19.153 -11.669 -40.372 1.00 95.62 175 LEU A O 1
ATOM 1403 N N . GLY A 1 176 ? 20.588 -12.565 -41.857 1.00 94.19 176 GLY A N 1
ATOM 1404 C CA . GLY A 1 176 ? 21.576 -12.978 -40.859 1.00 94.19 176 GLY A CA 1
ATOM 1405 C C . GLY A 1 176 ? 22.135 -11.792 -40.067 1.00 94.19 176 GLY A C 1
ATOM 1406 O O . GLY A 1 176 ? 22.159 -11.829 -38.836 1.00 94.19 176 GLY A O 1
ATOM 1407 N N . ILE A 1 177 ? 22.520 -10.717 -40.762 1.00 96.44 177 ILE A N 1
ATOM 1408 C CA . ILE A 1 177 ? 23.035 -9.486 -40.141 1.00 96.44 177 ILE A CA 1
ATOM 1409 C C . ILE A 1 177 ? 21.931 -8.759 -39.357 1.00 96.44 177 ILE A C 1
ATOM 1411 O O . ILE A 1 177 ? 22.154 -8.326 -38.224 1.00 96.44 177 ILE A O 1
ATOM 1415 N N . ALA A 1 178 ? 20.724 -8.649 -39.917 1.00 96.12 178 ALA A N 1
ATOM 1416 C CA . ALA A 1 178 ? 19.604 -7.961 -39.281 1.00 96.12 178 ALA A CA 1
ATOM 1417 C C . ALA A 1 178 ? 19.172 -8.640 -37.976 1.00 96.12 178 ALA A C 1
ATOM 1419 O O . ALA A 1 178 ? 18.974 -7.958 -36.976 1.00 96.12 178 ALA A O 1
ATOM 1420 N N . LEU A 1 179 ? 19.051 -9.971 -37.946 1.00 96.06 179 LEU A N 1
ATOM 1421 C CA . LEU A 1 179 ? 18.639 -10.671 -36.726 1.00 96.06 179 LEU A CA 1
ATOM 1422 C C . LEU A 1 179 ? 19.662 -10.506 -35.599 1.00 96.06 179 LEU A C 1
ATOM 1424 O O . LEU A 1 179 ? 19.262 -10.246 -34.466 1.00 96.06 179 LEU A O 1
ATOM 1428 N N . ARG A 1 180 ? 20.962 -10.602 -35.911 1.00 95.12 180 ARG A N 1
ATOM 1429 C CA . ARG A 1 180 ? 22.043 -10.398 -34.932 1.00 95.12 180 ARG A CA 1
ATOM 1430 C C . ARG A 1 180 ? 22.046 -8.967 -34.395 1.00 95.12 180 ARG A C 1
ATOM 1432 O O . ARG A 1 180 ? 21.869 -8.773 -33.198 1.00 95.12 180 ARG A O 1
ATOM 1439 N N . SER A 1 181 ? 22.110 -7.976 -35.285 1.00 96.75 181 SER A N 1
ATOM 1440 C CA . SER A 1 181 ? 22.147 -6.556 -34.901 1.00 96.75 181 SER A CA 1
ATOM 1441 C C . SER A 1 181 ? 20.900 -6.089 -34.141 1.00 96.75 181 SER A C 1
ATOM 1443 O O . SER A 1 181 ? 21.000 -5.314 -33.192 1.00 96.75 181 SER A O 1
ATOM 1445 N N . LEU A 1 182 ? 19.701 -6.555 -34.511 1.00 96.38 182 LEU A N 1
ATOM 1446 C CA . LEU A 1 182 ? 18.474 -6.211 -33.783 1.00 96.38 182 LEU A CA 1
ATOM 1447 C C . LEU A 1 182 ? 18.445 -6.827 -32.383 1.00 96.38 182 LEU A C 1
ATOM 1449 O O . LEU A 1 182 ? 17.907 -6.216 -31.458 1.00 96.38 182 LEU A O 1
ATOM 1453 N N . TYR A 1 183 ? 19.014 -8.019 -32.218 1.00 95.94 183 TYR A N 1
ATOM 1454 C CA . TYR A 1 183 ? 19.126 -8.642 -30.909 1.00 95.94 183 TYR A CA 1
ATOM 1455 C C . TYR A 1 183 ? 20.168 -7.955 -30.026 1.00 95.94 183 TYR A C 1
ATOM 1457 O O . TYR A 1 183 ? 19.880 -7.698 -28.862 1.00 95.94 183 TYR A O 1
ATOM 1465 N N . GLU A 1 184 ? 21.324 -7.588 -30.578 1.00 96.19 184 GLU A N 1
ATOM 1466 C CA . GLU A 1 184 ? 22.345 -6.794 -29.879 1.00 96.19 184 GLU A CA 1
ATOM 1467 C C . GLU A 1 184 ? 21.751 -5.478 -29.360 1.00 96.19 184 GLU A C 1
ATOM 1469 O O . GLU A 1 184 ? 21.792 -5.220 -28.159 1.00 96.19 184 GLU A O 1
ATOM 1474 N N . ARG A 1 185 ? 21.042 -4.725 -30.212 1.00 96.12 185 ARG A N 1
ATOM 1475 C CA . ARG A 1 185 ? 20.320 -3.503 -29.800 1.00 96.12 185 ARG A CA 1
ATOM 1476 C C . ARG A 1 185 ? 19.316 -3.756 -28.680 1.00 96.12 185 ARG A C 1
ATOM 1478 O O . ARG A 1 185 ? 19.133 -2.917 -27.798 1.00 96.12 185 ARG A O 1
ATOM 1485 N N . LYS A 1 186 ? 18.619 -4.896 -28.723 1.00 94.56 186 LYS A N 1
ATOM 1486 C CA . LYS A 1 186 ? 17.695 -5.281 -27.655 1.00 94.56 186 LYS A CA 1
ATOM 1487 C C . LYS A 1 186 ? 18.454 -5.534 -26.353 1.00 94.56 186 LYS A C 1
ATOM 1489 O O . LYS A 1 186 ? 18.009 -5.052 -25.315 1.00 94.56 186 LYS A O 1
ATOM 1494 N N . LEU A 1 187 ? 19.556 -6.283 -26.392 1.00 94.88 187 LEU A N 1
ATOM 1495 C CA . LEU A 1 187 ? 20.366 -6.581 -25.212 1.00 94.88 187 LEU A CA 1
ATOM 1496 C C . LEU A 1 187 ? 20.921 -5.307 -24.579 1.00 94.88 187 LEU A C 1
ATOM 1498 O O . LEU A 1 187 ? 20.729 -5.115 -23.384 1.00 94.88 187 LEU A O 1
ATOM 1502 N N . GLU A 1 188 ? 21.517 -4.419 -25.373 1.00 97.25 188 GLU A N 1
ATOM 1503 C CA . GLU A 1 188 ? 22.036 -3.128 -24.906 1.00 97.25 188 GLU A CA 1
ATOM 1504 C C . GLU A 1 188 ? 20.947 -2.300 -24.221 1.00 97.25 188 GLU A C 1
ATOM 1506 O O . GLU A 1 188 ? 21.133 -1.799 -23.111 1.00 97.25 188 GLU A O 1
ATOM 1511 N N . ARG A 1 189 ? 19.766 -2.207 -24.848 1.00 95.56 189 ARG A N 1
ATOM 1512 C CA . ARG A 1 189 ? 18.619 -1.500 -24.273 1.00 95.56 189 ARG A CA 1
ATOM 1513 C C . ARG A 1 189 ? 18.187 -2.113 -22.945 1.00 95.56 189 ARG A C 1
ATOM 1515 O O . ARG A 1 189 ? 18.001 -1.380 -21.977 1.00 95.56 189 ARG A O 1
ATOM 1522 N N . VAL A 1 190 ? 18.011 -3.434 -22.900 1.00 94.81 190 VAL A N 1
ATOM 1523 C CA . VAL A 1 190 ? 17.578 -4.135 -21.685 1.00 94.81 190 VAL A CA 1
ATOM 1524 C C . VAL A 1 190 ? 18.603 -3.938 -20.574 1.00 94.81 190 VAL A C 1
ATOM 1526 O O . VAL A 1 190 ? 18.210 -3.569 -19.475 1.00 94.81 190 VAL A O 1
ATOM 1529 N N . GLN A 1 191 ? 19.896 -4.103 -20.861 1.00 96.88 191 GLN A N 1
ATOM 1530 C CA . GLN A 1 191 ? 20.976 -3.910 -19.891 1.00 96.88 191 GLN A CA 1
ATOM 1531 C C . GLN A 1 191 ? 21.009 -2.481 -19.337 1.00 96.88 191 GLN A C 1
ATOM 1533 O O . GLN A 1 191 ? 21.110 -2.292 -18.122 1.00 96.88 191 GLN A O 1
ATOM 1538 N N . ALA A 1 192 ? 20.874 -1.471 -20.202 1.00 97.31 192 ALA A N 1
ATOM 1539 C CA . ALA A 1 192 ? 20.823 -0.074 -19.784 1.00 97.31 192 ALA A CA 1
ATOM 1540 C C . ALA A 1 192 ? 19.605 0.205 -18.886 1.00 97.31 192 ALA A C 1
ATOM 1542 O O . ALA A 1 192 ? 19.732 0.837 -17.835 1.00 97.31 192 ALA A O 1
ATOM 1543 N N . GLU A 1 193 ? 18.427 -0.301 -19.255 1.00 96.94 193 GLU A N 1
ATOM 1544 C CA . GLU A 1 193 ? 17.201 -0.148 -18.465 1.00 96.94 193 GLU A CA 1
ATOM 1545 C C . GLU A 1 193 ? 17.293 -0.866 -17.113 1.00 96.94 193 GLU A C 1
ATOM 1547 O O . GLU A 1 193 ? 16.921 -0.286 -16.088 1.00 96.94 193 GLU A O 1
ATOM 1552 N N . THR A 1 194 ? 17.825 -2.091 -17.081 1.00 97.31 194 THR A N 1
ATOM 1553 C CA . THR A 1 194 ? 18.030 -2.841 -15.835 1.00 97.31 194 THR A CA 1
ATOM 1554 C C . THR A 1 194 ? 19.034 -2.144 -14.930 1.00 97.31 194 THR A C 1
ATOM 1556 O O . THR A 1 194 ? 18.749 -1.969 -13.751 1.00 97.31 194 THR A O 1
ATOM 1559 N N . ALA A 1 195 ? 20.148 -1.639 -15.467 1.00 98.12 195 ALA A N 1
ATOM 1560 C CA . ALA A 1 195 ? 21.150 -0.929 -14.675 1.00 98.12 195 ALA A CA 1
ATOM 1561 C C . ALA A 1 195 ? 20.576 0.338 -14.017 1.00 98.12 195 ALA A C 1
ATOM 1563 O O . ALA A 1 195 ? 20.802 0.588 -12.831 1.00 98.12 195 ALA A O 1
ATOM 1564 N N . VAL A 1 196 ? 19.782 1.121 -14.758 1.00 98.06 196 VAL A N 1
ATOM 1565 C CA . VAL A 1 196 ? 19.097 2.309 -14.219 1.00 98.06 196 VAL A CA 1
ATOM 1566 C C . VAL A 1 196 ? 18.068 1.918 -13.159 1.00 98.06 196 VAL A C 1
ATOM 1568 O O . VAL A 1 196 ? 17.984 2.565 -12.112 1.00 98.06 196 VAL A O 1
ATOM 1571 N N . ARG A 1 197 ? 17.286 0.865 -13.415 1.00 98.25 197 ARG A N 1
ATOM 1572 C CA . ARG A 1 197 ? 16.287 0.356 -12.469 1.00 98.25 197 ARG A CA 1
ATOM 1573 C C . ARG A 1 197 ? 16.939 -0.098 -11.168 1.00 98.25 197 ARG A C 1
ATOM 1575 O O . ARG A 1 197 ? 16.469 0.293 -10.102 1.00 98.25 197 ARG A O 1
ATOM 1582 N N . ASP A 1 198 ? 18.005 -0.879 -11.255 1.00 98.31 198 ASP A N 1
ATOM 1583 C CA . ASP A 1 198 ? 18.702 -1.433 -10.098 1.00 98.31 198 ASP A CA 1
ATOM 1584 C C . ASP A 1 198 ? 19.365 -0.333 -9.278 1.00 98.31 198 ASP A C 1
ATOM 1586 O O . ASP A 1 198 ? 19.252 -0.327 -8.054 1.00 98.31 198 ASP A O 1
ATOM 1590 N N . ARG A 1 199 ? 19.989 0.650 -9.939 1.00 98.50 199 ARG A N 1
ATOM 1591 C CA . ARG A 1 199 ? 20.515 1.842 -9.267 1.00 98.50 199 ARG A CA 1
ATOM 1592 C C . ARG A 1 199 ? 19.416 2.567 -8.493 1.00 98.50 199 ARG A C 1
ATOM 1594 O O . ARG A 1 199 ? 19.568 2.793 -7.299 1.00 98.50 199 ARG A O 1
ATOM 1601 N N . ARG A 1 200 ? 18.283 2.857 -9.140 1.00 98.44 200 ARG A N 1
ATOM 1602 C CA . ARG A 1 200 ? 17.149 3.531 -8.493 1.00 98.44 200 ARG A CA 1
ATOM 1603 C C . ARG A 1 200 ? 16.607 2.727 -7.310 1.00 98.44 200 ARG A C 1
ATOM 1605 O O . ARG A 1 200 ? 16.293 3.303 -6.274 1.00 98.44 200 ARG A O 1
ATOM 1612 N N . LEU A 1 201 ? 16.491 1.407 -7.454 1.00 98.44 201 LEU A N 1
ATOM 1613 C CA . LEU A 1 201 ? 16.035 0.531 -6.377 1.00 98.44 201 LEU A CA 1
ATOM 1614 C C . LEU A 1 201 ? 16.978 0.607 -5.171 1.00 98.44 201 LEU A C 1
ATOM 1616 O O . LEU A 1 201 ? 16.508 0.781 -4.050 1.00 98.44 201 LEU A O 1
ATOM 1620 N N . ARG A 1 202 ? 18.292 0.524 -5.408 1.00 98.38 202 ARG A N 1
ATOM 1621 C CA . ARG A 1 202 ? 19.314 0.639 -4.360 1.00 98.38 202 ARG A CA 1
ATOM 1622 C C . ARG A 1 202 ? 19.265 1.998 -3.673 1.00 98.38 202 ARG A C 1
ATOM 1624 O O . ARG A 1 202 ? 19.293 2.045 -2.449 1.00 98.38 202 ARG A O 1
ATOM 1631 N N . ASP A 1 203 ? 19.133 3.080 -4.435 1.00 98.44 203 ASP A N 1
ATOM 1632 C CA . ASP A 1 203 ? 19.041 4.435 -3.886 1.00 98.44 203 ASP A CA 1
ATOM 1633 C C . ASP A 1 203 ? 17.798 4.587 -2.991 1.00 98.44 203 ASP A C 1
ATOM 1635 O O . ASP A 1 203 ? 17.891 5.111 -1.881 1.00 98.44 203 ASP A O 1
ATOM 1639 N N . HIS A 1 204 ? 16.646 4.057 -3.415 1.00 98.44 204 HIS A N 1
ATOM 1640 C CA . HIS A 1 204 ? 15.428 4.065 -2.600 1.00 98.44 204 HIS A CA 1
ATOM 1641 C C . HIS A 1 204 ? 15.547 3.208 -1.340 1.00 98.44 204 HIS A C 1
ATOM 1643 O O . HIS A 1 204 ? 15.130 3.646 -0.273 1.00 98.44 204 HIS A O 1
ATOM 1649 N N . GLN A 1 205 ? 16.123 2.009 -1.441 1.00 98.44 205 GLN A N 1
ATOM 1650 C CA . GLN A 1 205 ? 16.356 1.148 -0.280 1.00 98.44 205 GLN A CA 1
ATOM 1651 C C . GLN A 1 205 ? 17.305 1.815 0.717 1.00 98.44 205 GLN A C 1
ATOM 1653 O O . GLN A 1 205 ? 17.029 1.830 1.914 1.00 98.44 205 GLN A O 1
ATOM 1658 N N . ARG A 1 206 ? 18.384 2.428 0.220 1.00 98.31 206 ARG A N 1
ATOM 1659 C CA . ARG A 1 206 ? 19.335 3.178 1.039 1.00 98.31 206 ARG A CA 1
ATOM 1660 C C . ARG A 1 206 ? 18.660 4.345 1.752 1.00 98.31 206 ARG A C 1
ATOM 1662 O O . ARG A 1 206 ? 18.903 4.527 2.935 1.00 98.31 206 ARG A O 1
ATOM 1669 N N . ALA A 1 207 ? 17.820 5.109 1.057 1.00 97.69 207 ALA A N 1
ATOM 1670 C CA . ALA A 1 207 ? 17.087 6.221 1.654 1.00 97.69 207 ALA A CA 1
ATOM 1671 C C . ALA A 1 207 ? 16.046 5.754 2.686 1.00 97.69 207 ALA A C 1
ATOM 1673 O O . ALA A 1 207 ? 15.881 6.401 3.711 1.00 97.69 207 ALA A O 1
ATOM 1674 N N . ALA A 1 208 ? 15.374 4.625 2.447 1.00 98.06 208 ALA A N 1
ATOM 1675 C CA . ALA A 1 208 ? 14.360 4.089 3.356 1.00 98.06 208 ALA A CA 1
ATOM 1676 C C . ALA A 1 208 ? 14.942 3.553 4.675 1.00 98.06 208 ALA A C 1
ATOM 1678 O O . ALA A 1 208 ? 14.278 3.614 5.703 1.00 98.06 208 ALA A O 1
ATOM 1679 N N . VAL A 1 209 ? 16.165 3.015 4.639 1.00 97.94 209 VAL A N 1
ATOM 1680 C CA . VAL A 1 209 ? 16.875 2.483 5.818 1.00 97.94 209 VAL A CA 1
ATOM 1681 C C . VAL A 1 209 ? 17.838 3.522 6.415 1.00 97.94 209 VAL A C 1
ATOM 1683 O O . VAL A 1 209 ? 18.491 3.258 7.422 1.00 97.94 209 VAL A O 1
ATOM 1686 N N . ALA A 1 210 ? 17.952 4.709 5.810 1.00 97.62 210 ALA A N 1
ATOM 1687 C CA . ALA A 1 210 ? 18.825 5.759 6.315 1.00 97.62 210 ALA A CA 1
ATOM 1688 C C . ALA A 1 210 ? 18.401 6.166 7.739 1.00 97.62 210 ALA A C 1
ATOM 1690 O O . ALA A 1 210 ? 17.203 6.301 8.004 1.00 97.62 210 ALA A O 1
ATOM 1691 N N . PRO A 1 211 ? 19.360 6.365 8.659 1.00 96.75 211 PRO A N 1
ATOM 1692 C CA . PRO A 1 211 ? 19.042 6.857 9.988 1.00 96.75 211 PRO A CA 1
ATOM 1693 C C . PRO A 1 211 ? 18.480 8.279 9.913 1.00 96.75 211 PRO A C 1
ATOM 1695 O O . PRO A 1 211 ? 18.782 9.041 8.991 1.00 96.75 211 PRO A O 1
ATOM 1698 N N . GLU A 1 212 ? 17.690 8.636 10.921 1.00 95.25 212 GLU A N 1
ATOM 1699 C CA . GLU A 1 212 ? 17.215 10.004 11.114 1.00 95.25 212 GLU A CA 1
ATOM 1700 C C . GLU A 1 212 ? 18.391 10.984 11.255 1.00 95.25 212 GLU A C 1
ATOM 1702 O O . GLU A 1 212 ? 19.496 10.621 11.679 1.00 95.25 212 GLU A O 1
ATOM 1707 N N . ARG A 1 213 ? 18.152 12.251 10.906 1.00 97.56 213 ARG A N 1
ATOM 1708 C CA . ARG A 1 213 ? 19.146 13.315 11.050 1.00 97.56 213 ARG A CA 1
ATOM 1709 C C . ARG A 1 213 ? 19.406 13.600 12.534 1.00 97.56 213 ARG A C 1
ATOM 1711 O O . ARG A 1 213 ? 18.498 13.547 13.359 1.00 97.56 213 ARG A O 1
ATOM 1718 N N . TRP A 1 214 ? 20.651 13.939 12.871 1.00 97.56 214 TRP A N 1
ATOM 1719 C CA . TRP A 1 214 ? 21.051 14.239 14.251 1.00 97.56 214 TRP A CA 1
ATOM 1720 C C . TRP A 1 214 ? 20.285 15.419 14.859 1.00 97.56 214 TRP A C 1
ATOM 1722 O O . TRP A 1 214 ? 19.836 15.317 15.997 1.00 97.56 214 TRP A O 1
ATOM 1732 N N . ASP A 1 215 ? 20.086 16.489 14.087 1.00 98.12 215 ASP A N 1
ATOM 1733 C CA . ASP A 1 215 ? 19.341 17.679 14.520 1.00 98.12 215 ASP A CA 1
ATOM 1734 C C . ASP A 1 215 ? 17.901 17.313 14.922 1.00 98.12 215 ASP A C 1
ATOM 1736 O O . ASP A 1 215 ? 17.437 17.688 16.001 1.00 98.12 215 ASP A O 1
ATOM 1740 N N . ASP A 1 216 ? 17.225 16.497 14.107 1.00 96.69 216 ASP A N 1
ATOM 1741 C CA . ASP A 1 216 ? 15.862 16.025 14.376 1.00 96.69 216 ASP A CA 1
ATOM 1742 C C . ASP A 1 216 ? 15.828 15.148 15.630 1.00 96.69 216 ASP A C 1
ATOM 1744 O O . ASP A 1 216 ? 14.968 15.307 16.493 1.00 96.69 216 ASP A O 1
ATOM 1748 N N . ARG A 1 217 ? 16.807 14.251 15.781 1.00 96.00 217 ARG A N 1
ATOM 1749 C CA . ARG A 1 217 ? 16.905 13.363 16.943 1.00 96.00 217 ARG A CA 1
ATOM 1750 C C . ARG A 1 217 ? 17.054 14.127 18.263 1.00 96.00 217 ARG A C 1
ATOM 1752 O O . ARG A 1 217 ? 16.520 13.670 19.270 1.00 96.00 217 ARG A O 1
ATOM 1759 N N . LEU A 1 218 ? 17.796 15.236 18.272 1.00 96.31 218 LEU A N 1
ATOM 1760 C CA . LEU A 1 218 ? 18.064 16.035 19.475 1.00 96.31 218 LEU A CA 1
ATOM 1761 C C . LEU A 1 218 ? 16.941 17.027 19.799 1.00 96.31 218 LEU A C 1
ATOM 1763 O O . LEU A 1 218 ? 16.715 17.326 20.968 1.00 96.31 218 LEU A O 1
ATOM 1767 N N . THR A 1 219 ? 16.249 17.536 18.780 1.00 97.25 219 THR A N 1
ATOM 1768 C CA . THR A 1 219 ? 15.192 18.550 18.941 1.00 97.25 219 THR A CA 1
ATOM 1769 C C . THR A 1 219 ? 13.796 17.954 19.104 1.00 97.25 219 THR A C 1
ATOM 1771 O O . THR A 1 219 ? 12.889 18.636 19.587 1.00 97.25 219 THR A O 1
ATOM 1774 N N . ARG A 1 220 ? 13.593 16.682 18.736 1.00 94.12 220 ARG A N 1
ATOM 1775 C CA . ARG A 1 220 ? 12.305 16.005 18.908 1.00 94.12 220 ARG A CA 1
ATOM 1776 C C . ARG A 1 220 ? 11.943 15.885 20.388 1.00 94.12 220 ARG A C 1
ATOM 1778 O O . ARG A 1 220 ? 12.769 15.522 21.222 1.00 94.12 220 ARG A O 1
ATOM 1785 N N . SER A 1 221 ? 10.669 16.102 20.701 1.00 96.38 221 SER A N 1
ATOM 1786 C CA . SER A 1 221 ? 10.140 15.839 22.037 1.00 96.38 221 SER A CA 1
ATOM 1787 C C . SER A 1 221 ? 10.317 14.370 22.441 1.00 96.38 221 SER A C 1
ATOM 1789 O O . SER A 1 221 ? 10.314 13.446 21.614 1.00 96.38 221 SER A O 1
ATOM 1791 N N . SER A 1 222 ? 10.490 14.142 23.741 1.00 95.12 222 SER A N 1
ATOM 1792 C CA . SER A 1 222 ? 10.630 12.800 24.290 1.00 95.12 222 SER A CA 1
ATOM 1793 C C . SER A 1 222 ? 9.267 12.107 24.373 1.00 95.12 222 SER A C 1
ATOM 1795 O O . SER A 1 222 ? 8.275 12.668 24.831 1.00 95.12 222 SER A O 1
ATOM 1797 N N . VAL A 1 223 ? 9.224 10.848 23.933 1.00 94.88 223 VAL A N 1
ATOM 1798 C CA . VAL A 1 223 ? 8.088 9.944 24.148 1.00 94.88 223 VAL A CA 1
ATOM 1799 C C . VAL A 1 223 ? 8.608 8.757 24.939 1.00 94.88 223 VAL A C 1
ATOM 1801 O O . VAL A 1 223 ? 9.642 8.181 24.593 1.00 94.88 223 VAL A O 1
ATOM 1804 N N . LEU A 1 224 ? 7.903 8.393 26.010 1.00 96.44 224 LEU A N 1
ATOM 1805 C CA . LEU A 1 224 ? 8.276 7.255 26.842 1.00 96.44 224 LEU A CA 1
ATOM 1806 C C . LEU A 1 224 ? 8.356 5.982 25.994 1.00 96.44 224 LEU A C 1
ATOM 1808 O O . LEU A 1 224 ? 7.449 5.661 25.224 1.00 96.44 224 LEU A O 1
ATOM 1812 N N . SER A 1 225 ? 9.446 5.233 26.159 1.00 93.88 225 SER A N 1
ATOM 1813 C CA . SER A 1 225 ? 9.695 4.010 25.391 1.00 93.88 225 SER A CA 1
ATOM 1814 C C . SER A 1 225 ? 8.620 2.948 25.624 1.00 93.88 225 SER A C 1
ATOM 1816 O O . SER A 1 225 ? 8.317 2.191 24.705 1.00 93.88 225 SER A O 1
ATOM 1818 N N . SER A 1 226 ? 8.002 2.934 26.809 1.00 92.62 226 SER A N 1
ATOM 1819 C CA . SER A 1 226 ? 6.857 2.084 27.132 1.00 92.62 226 SER A CA 1
ATOM 1820 C C . SER A 1 226 ? 5.675 2.350 26.202 1.00 92.62 226 SER A C 1
ATOM 1822 O O . SER A 1 226 ? 5.108 1.401 25.677 1.00 92.62 226 SER A O 1
ATOM 1824 N N . LEU A 1 227 ? 5.345 3.609 25.910 1.00 92.38 227 LEU A N 1
ATOM 1825 C CA . LEU A 1 227 ? 4.224 3.952 25.028 1.00 92.38 227 LEU A CA 1
ATOM 1826 C C . LEU A 1 227 ? 4.504 3.590 23.564 1.00 92.38 227 LEU A C 1
ATOM 1828 O O . LEU A 1 227 ? 3.606 3.143 22.860 1.00 92.38 227 LEU A O 1
ATOM 1832 N N . VAL A 1 228 ? 5.751 3.751 23.106 1.00 92.50 228 VAL A N 1
ATOM 1833 C CA . VAL A 1 228 ? 6.133 3.461 21.711 1.00 92.50 228 VAL A CA 1
ATOM 1834 C C . VAL A 1 228 ? 6.273 1.959 21.454 1.00 92.50 228 VAL A C 1
ATOM 1836 O O . VAL A 1 228 ? 5.876 1.470 20.400 1.00 92.50 228 VAL A O 1
ATOM 1839 N N . LYS A 1 229 ? 6.868 1.218 22.396 1.00 91.62 229 LYS A N 1
ATOM 1840 C CA . LYS A 1 229 ? 7.183 -0.208 22.219 1.00 91.62 229 LYS A CA 1
ATOM 1841 C C . LYS A 1 229 ? 6.011 -1.125 22.565 1.00 91.62 229 LYS A C 1
ATOM 1843 O O . LYS A 1 229 ? 5.899 -2.195 21.971 1.00 91.62 229 LYS A O 1
ATOM 1848 N N . THR A 1 230 ? 5.130 -0.719 23.481 1.00 88.38 230 THR A N 1
ATOM 1849 C CA . THR A 1 230 ? 3.986 -1.537 23.922 1.00 88.38 230 THR A CA 1
ATOM 1850 C C . THR A 1 230 ? 2.834 -1.421 22.928 1.00 88.38 230 THR A C 1
ATOM 1852 O O . THR A 1 230 ? 1.821 -0.778 23.180 1.00 88.38 230 THR A O 1
ATOM 1855 N N . THR A 1 231 ? 3.011 -2.017 21.752 1.00 90.75 231 THR A N 1
ATOM 1856 C CA . THR A 1 231 ? 1.960 -2.108 20.723 1.00 90.75 231 THR A CA 1
ATOM 1857 C C . THR A 1 231 ? 1.114 -3.365 20.887 1.00 90.75 231 THR A C 1
ATOM 1859 O O . THR A 1 231 ? -0.090 -3.345 20.640 1.00 90.75 231 THR A O 1
ATOM 1862 N N . ALA A 1 232 ? 1.735 -4.459 21.326 1.00 90.06 232 ALA A N 1
ATOM 1863 C CA . ALA A 1 232 ? 1.055 -5.709 21.614 1.00 90.06 232 ALA A CA 1
ATOM 1864 C C . ALA A 1 232 ? 0.591 -5.740 23.075 1.00 90.06 232 ALA A C 1
ATOM 1866 O O . ALA A 1 232 ? 1.366 -5.458 23.988 1.00 90.06 232 ALA A O 1
ATOM 1867 N N . VAL A 1 233 ? -0.673 -6.110 23.290 1.00 91.38 233 VAL A N 1
ATOM 1868 C CA . VAL A 1 233 ? -1.219 -6.371 24.625 1.00 91.38 233 VAL A CA 1
ATOM 1869 C C . VAL A 1 233 ? -1.029 -7.852 24.931 1.00 91.38 233 VAL A C 1
ATOM 1871 O O . VAL A 1 233 ? -1.637 -8.707 24.285 1.00 91.38 233 VAL A O 1
ATOM 1874 N N . GLU A 1 234 ? -0.173 -8.156 25.902 1.00 91.38 234 GLU A N 1
ATOM 1875 C CA . GLU A 1 234 ? 0.038 -9.525 26.368 1.00 91.38 234 GLU A CA 1
ATOM 1876 C C . GLU A 1 234 ? -1.169 -10.040 27.162 1.00 91.38 234 GLU A C 1
ATOM 1878 O O . GLU A 1 234 ? -1.918 -9.282 27.786 1.00 91.38 234 GLU A O 1
ATOM 1883 N N . LEU A 1 235 ? -1.368 -11.359 27.139 1.00 93.69 235 LEU A N 1
ATOM 1884 C CA . LEU A 1 235 ? -2.399 -11.990 27.953 1.00 93.69 235 LEU A CA 1
ATOM 1885 C C . LEU A 1 235 ? -1.997 -11.931 29.427 1.00 93.69 235 LEU A C 1
ATOM 1887 O O . LEU A 1 235 ? -0.874 -12.272 29.784 1.00 93.69 235 LEU A O 1
ATOM 1891 N N . ASP A 1 236 ? -2.946 -11.572 30.291 1.00 94.81 236 ASP A N 1
ATOM 1892 C CA . ASP A 1 236 ? -2.707 -11.530 31.733 1.00 94.81 236 ASP A CA 1
ATOM 1893 C C . ASP A 1 236 ? -2.286 -12.919 32.262 1.00 94.81 236 ASP A C 1
ATOM 1895 O O . ASP A 1 236 ? -3.057 -13.882 32.122 1.00 94.81 236 ASP A O 1
ATOM 1899 N N . PRO A 1 237 ? -1.117 -13.044 32.920 1.00 96.31 237 PRO A N 1
ATOM 1900 C CA . PRO A 1 237 ? -0.651 -14.314 33.473 1.00 96.31 237 PRO A CA 1
ATOM 1901 C C . PRO A 1 237 ? -1.619 -14.897 34.512 1.00 96.31 237 PRO A C 1
ATOM 1903 O O . PRO A 1 237 ? -1.735 -16.114 34.651 1.00 96.31 237 PRO A O 1
ATOM 1906 N N . LYS A 1 238 ? -2.378 -14.052 35.221 1.00 96.69 238 LYS A N 1
ATOM 1907 C CA . LYS A 1 238 ? -3.310 -14.467 36.281 1.00 96.69 238 LYS A CA 1
ATOM 1908 C C . LYS A 1 238 ? -4.746 -14.657 35.785 1.00 96.69 238 LYS A C 1
ATOM 1910 O O . LYS A 1 238 ? -5.663 -14.803 36.600 1.00 96.69 238 LYS A O 1
ATOM 1915 N N . ARG A 1 239 ? -4.969 -14.709 34.465 1.00 96.00 239 ARG A N 1
ATOM 1916 C CA . ARG A 1 239 ? -6.313 -14.820 33.864 1.00 96.00 239 ARG A CA 1
ATOM 1917 C C . ARG A 1 239 ? -7.134 -15.994 34.394 1.00 96.00 239 ARG A C 1
ATOM 1919 O O . ARG A 1 239 ? -8.320 -15.833 34.666 1.00 96.00 239 ARG A O 1
ATOM 1926 N N . TYR A 1 240 ? 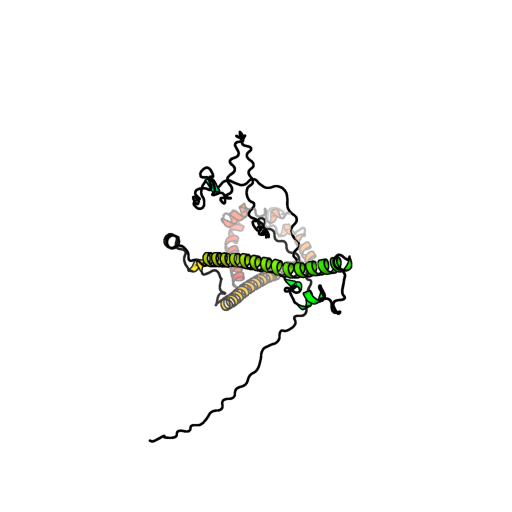-6.516 -17.161 34.573 1.00 97.50 240 TYR A N 1
ATOM 1927 C CA . TYR A 1 240 ? -7.226 -18.366 35.007 1.00 97.50 240 TYR A CA 1
ATOM 1928 C C . TYR A 1 240 ? -7.659 -18.282 36.472 1.00 97.50 240 TYR A C 1
ATOM 1930 O O . TYR A 1 240 ? -8.794 -18.630 36.795 1.00 97.50 240 TYR A O 1
ATOM 1938 N N . VAL A 1 241 ? -6.800 -17.728 37.332 1.00 97.69 241 VAL A N 1
ATOM 1939 C CA . VAL A 1 241 ? -7.112 -17.494 38.748 1.00 97.69 241 VAL A CA 1
ATOM 1940 C C . VAL A 1 241 ? -8.265 -16.497 38.877 1.00 97.69 241 VAL A C 1
ATOM 1942 O O . VAL A 1 241 ? -9.245 -16.767 39.571 1.00 97.69 241 VAL A O 1
ATOM 1945 N N . ARG A 1 242 ? -8.216 -15.376 38.143 1.00 96.94 242 ARG A N 1
ATOM 1946 C CA . ARG A 1 242 ? -9.314 -14.392 38.131 1.00 96.94 242 ARG A CA 1
ATOM 1947 C C . ARG A 1 242 ? -10.620 -14.983 37.603 1.00 96.94 242 ARG A C 1
ATOM 1949 O O . ARG A 1 242 ? -11.680 -14.699 38.155 1.00 96.94 242 ARG A O 1
ATOM 1956 N N . ALA A 1 243 ? -10.558 -15.827 36.574 1.00 98.06 243 ALA A N 1
ATOM 1957 C CA . ALA A 1 243 ? -11.738 -16.497 36.037 1.00 98.06 243 ALA A CA 1
ATOM 1958 C C . ALA A 1 243 ? -12.385 -17.433 37.073 1.00 98.06 243 ALA A C 1
ATOM 1960 O O . ALA A 1 243 ? -13.604 -17.418 37.227 1.00 98.06 243 ALA A O 1
ATOM 1961 N N . GLN A 1 244 ? -11.591 -18.202 37.824 1.00 98.06 244 GLN A N 1
ATOM 1962 C CA . GLN A 1 244 ? -12.101 -19.045 38.913 1.00 98.06 244 GLN A CA 1
ATOM 1963 C C . GLN A 1 244 ? -12.740 -18.209 40.029 1.00 98.06 244 GLN A C 1
ATOM 1965 O O . GLN A 1 244 ? -13.864 -18.492 40.439 1.00 98.06 244 GLN A O 1
ATOM 1970 N N . GLN A 1 245 ? -12.088 -17.126 40.460 1.00 97.94 245 GLN A N 1
ATOM 1971 C CA . GLN A 1 245 ? -12.648 -16.209 41.459 1.00 97.94 245 GLN A CA 1
ATOM 1972 C C . GLN A 1 245 ? -13.968 -15.579 40.988 1.00 97.94 245 GLN A C 1
ATOM 1974 O O . GLN A 1 245 ? -14.918 -15.461 41.761 1.00 97.94 245 GLN A O 1
ATOM 1979 N N . SER A 1 246 ? -14.054 -15.207 39.709 1.00 97.69 246 SER A N 1
ATOM 1980 C CA . SER A 1 246 ? -15.276 -14.670 39.104 1.00 97.69 246 SER A CA 1
ATOM 1981 C C . SER A 1 246 ? -16.408 -15.705 39.071 1.00 97.69 246 SER A C 1
ATOM 1983 O O . SER A 1 246 ? -17.544 -15.374 39.415 1.00 97.69 246 SER A O 1
ATOM 1985 N N . LYS A 1 247 ? -16.111 -16.976 38.764 1.00 98.31 247 LYS A N 1
ATOM 1986 C CA . LYS A 1 247 ? -17.094 -18.074 38.831 1.00 98.31 247 LYS A CA 1
ATOM 1987 C C . LYS A 1 247 ? -17.678 -18.245 40.235 1.00 98.31 247 LYS A C 1
ATOM 1989 O O . LYS A 1 247 ? -18.887 -18.369 40.377 1.00 98.31 247 LYS A O 1
ATOM 1994 N N . VAL A 1 248 ? -16.848 -18.183 41.275 1.00 98.25 248 VAL A N 1
ATOM 1995 C CA . VAL A 1 248 ? -17.330 -18.285 42.665 1.00 98.25 248 VAL A CA 1
ATOM 1996 C C . VAL A 1 248 ? -18.235 -17.103 43.024 1.00 98.25 248 VAL A C 1
ATOM 1998 O O . VAL A 1 248 ? -19.306 -17.297 43.590 1.00 98.25 248 VAL A O 1
ATOM 2001 N N . LYS A 1 249 ? -17.848 -15.872 42.662 1.00 98.25 249 LYS A N 1
ATOM 2002 C CA . LYS A 1 249 ? -18.670 -14.675 42.923 1.00 98.25 249 LYS A CA 1
ATOM 2003 C C . LYS A 1 249 ? -20.021 -14.735 42.209 1.00 98.25 249 LYS A C 1
ATOM 2005 O O . LYS A 1 249 ? -21.045 -14.425 42.806 1.00 98.25 249 LYS A O 1
ATOM 2010 N N . THR A 1 250 ? -20.023 -15.149 40.946 1.00 98.50 250 THR A N 1
ATOM 2011 C CA . THR A 1 250 ? -21.257 -15.282 40.157 1.00 98.50 250 THR A CA 1
ATOM 2012 C C . THR A 1 250 ? -22.163 -16.386 40.695 1.00 98.50 250 THR A C 1
ATOM 2014 O O . THR A 1 250 ? -23.370 -16.172 40.772 1.00 98.50 250 THR A O 1
ATOM 2017 N N . ALA A 1 251 ? -21.602 -17.510 41.154 1.00 98.25 251 ALA A N 1
ATOM 2018 C CA . ALA A 1 251 ? -22.360 -18.568 41.819 1.00 98.25 251 ALA A CA 1
ATOM 2019 C C . ALA A 1 251 ? -23.030 -18.078 43.114 1.00 98.25 251 ALA A C 1
ATOM 2021 O O . ALA A 1 251 ? -24.218 -18.320 43.301 1.00 98.25 251 ALA A O 1
ATOM 2022 N N . LYS A 1 252 ? -22.320 -17.313 43.955 1.00 98.25 252 LYS A N 1
ATOM 2023 C CA . LYS A 1 252 ? -22.895 -16.716 45.176 1.00 98.25 252 LYS A CA 1
ATOM 2024 C C . LYS A 1 252 ? -24.053 -15.763 44.874 1.00 98.25 252 LYS A C 1
ATOM 2026 O O . LYS A 1 252 ? -25.096 -15.848 45.506 1.00 98.25 252 LYS A O 1
ATOM 2031 N N . LEU A 1 253 ? -23.905 -14.894 43.871 1.00 98.38 253 LEU A N 1
ATOM 2032 C CA . LEU A 1 253 ? -24.993 -14.000 43.451 1.00 98.38 253 LEU A CA 1
ATOM 2033 C C . LEU A 1 253 ? -26.200 -14.775 42.902 1.00 98.38 253 LEU A C 1
ATOM 2035 O O . LEU A 1 253 ? -27.340 -14.359 43.086 1.00 98.38 253 LEU A O 1
ATOM 2039 N N . ALA A 1 254 ? -25.965 -15.892 42.209 1.00 98.19 254 ALA A N 1
ATOM 2040 C CA . ALA A 1 254 ? -27.040 -16.752 41.730 1.00 98.19 254 ALA A CA 1
ATOM 2041 C C . ALA A 1 254 ? -27.768 -17.460 42.885 1.00 98.19 254 ALA A C 1
ATOM 2043 O O . ALA A 1 254 ? -28.992 -17.561 42.838 1.00 98.19 254 ALA A O 1
ATOM 2044 N N . GLN A 1 255 ? -27.034 -17.892 43.917 1.00 97.75 255 GLN A N 1
ATOM 2045 C CA . GLN A 1 255 ? -27.600 -18.459 45.146 1.00 97.75 255 GLN A CA 1
ATOM 2046 C C . GLN A 1 255 ? -28.471 -17.436 45.874 1.00 97.75 255 GLN A C 1
ATOM 2048 O O . GLN A 1 255 ? -29.648 -17.710 46.064 1.00 97.75 255 GLN A O 1
ATOM 2053 N N . GLN A 1 256 ? -27.970 -16.220 46.110 1.00 96.44 256 GLN A N 1
ATOM 2054 C CA . GLN A 1 256 ? -28.747 -15.137 46.734 1.00 96.44 256 GLN A CA 1
ATOM 2055 C C . GLN A 1 256 ? -30.046 -14.828 45.980 1.00 96.44 256 GLN A C 1
ATOM 2057 O O . GLN A 1 256 ? -31.102 -14.644 46.573 1.00 96.44 256 GLN A O 1
ATOM 2062 N N . LYS A 1 257 ? -30.002 -14.805 44.641 1.00 97.69 257 LYS A N 1
ATOM 2063 C CA . LYS A 1 257 ? -31.218 -14.638 43.829 1.00 97.69 257 LYS A CA 1
ATOM 2064 C C . LYS A 1 257 ? -32.168 -15.826 43.944 1.00 97.69 257 LYS A C 1
ATOM 2066 O O . LYS A 1 257 ? -33.368 -15.660 43.762 1.00 97.69 257 LYS A O 1
ATOM 2071 N N . SER A 1 258 ? -31.641 -17.029 44.142 1.00 96.94 258 SER A N 1
ATOM 2072 C CA . SER A 1 258 ? -32.456 -18.222 44.335 1.00 96.94 258 SER A CA 1
ATOM 2073 C C . SER A 1 258 ? -33.133 -18.221 45.698 1.00 96.94 258 SER A C 1
ATOM 2075 O O . SER A 1 258 ? -34.320 -18.514 45.746 1.00 96.94 258 SER A O 1
ATOM 2077 N N . GLU A 1 259 ? -32.407 -17.844 46.748 1.00 93.62 259 GLU A N 1
ATOM 2078 C CA . GLU A 1 259 ? -32.916 -17.666 48.114 1.00 93.62 259 GLU A CA 1
ATOM 2079 C C . GLU A 1 259 ? -34.035 -16.620 48.122 1.00 93.62 259 GLU A C 1
ATOM 2081 O O . GLU A 1 259 ? -35.169 -16.952 48.438 1.00 93.62 259 GLU A O 1
ATOM 2086 N N . ALA A 1 260 ? -33.800 -15.429 47.558 1.00 93.06 260 ALA A N 1
ATOM 2087 C CA . ALA A 1 260 ? -34.834 -14.393 47.459 1.00 93.06 260 ALA A CA 1
ATOM 2088 C C . ALA A 1 260 ? -36.096 -14.843 46.690 1.00 93.06 260 ALA A C 1
ATOM 2090 O O . ALA A 1 260 ? -37.206 -14.395 46.973 1.00 93.06 260 ALA A O 1
ATOM 2091 N N . ARG A 1 261 ? -35.954 -15.732 45.693 1.00 95.19 261 ARG A N 1
ATOM 2092 C CA . ARG A 1 261 ? -37.116 -16.332 45.013 1.00 95.19 261 ARG A CA 1
ATOM 2093 C C . ARG A 1 261 ? -37.841 -17.344 45.892 1.00 95.19 261 ARG A C 1
ATOM 2095 O O . ARG A 1 261 ? -39.058 -17.437 45.790 1.00 95.19 261 ARG A O 1
ATOM 2102 N N . GLN A 1 262 ? -37.118 -18.120 46.694 1.00 93.31 262 GLN A N 1
ATOM 2103 C CA . GLN A 1 262 ? -37.718 -19.056 47.643 1.00 93.31 262 GLN A CA 1
ATOM 2104 C C . GLN A 1 262 ? -38.496 -18.302 48.723 1.00 93.31 262 GLN A C 1
ATOM 2106 O O . GLN A 1 262 ? -39.635 -18.674 48.989 1.00 93.31 262 GLN A O 1
ATOM 2111 N N . ASP A 1 263 ? -37.954 -17.197 49.233 1.00 91.19 263 ASP A N 1
ATOM 2112 C CA . ASP A 1 263 ? -38.629 -16.342 50.216 1.00 91.19 263 ASP A CA 1
ATOM 2113 C C . ASP A 1 263 ? -39.943 -15.776 49.657 1.00 91.19 263 ASP A C 1
ATOM 2115 O O . ASP A 1 263 ? -40.995 -15.878 50.289 1.00 91.19 263 ASP A O 1
ATOM 2119 N N . ALA A 1 264 ? -39.918 -15.269 48.418 1.00 91.31 264 ALA A N 1
ATOM 2120 C CA . ALA A 1 264 ? -41.118 -14.776 47.738 1.00 91.31 264 ALA A CA 1
ATOM 2121 C C . ALA A 1 264 ? -42.166 -15.882 47.494 1.00 91.31 264 ALA A C 1
ATOM 2123 O O . ALA A 1 264 ? -43.370 -15.639 47.585 1.00 91.31 264 A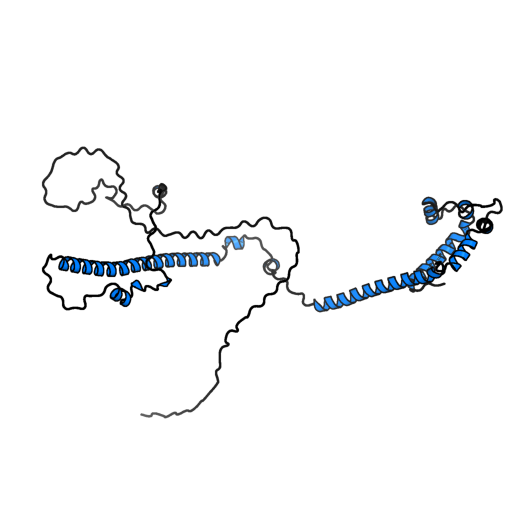LA A O 1
ATOM 2124 N N . LEU A 1 265 ? -41.730 -17.110 47.190 1.00 93.38 265 LEU A N 1
ATOM 2125 C CA . LEU A 1 265 ? -42.636 -18.255 47.052 1.00 93.38 265 LEU A CA 1
ATOM 2126 C C . LEU A 1 265 ? -43.242 -18.672 48.396 1.00 93.38 265 LEU A C 1
ATOM 2128 O O . LEU A 1 265 ? -44.419 -19.025 48.439 1.00 93.38 265 LEU A O 1
ATOM 2132 N N . MET A 1 266 ? -42.472 -18.610 49.483 1.00 90.94 266 MET A N 1
ATOM 2133 C CA . MET A 1 266 ? -42.966 -18.886 50.833 1.00 90.94 266 MET A CA 1
ATOM 2134 C C . MET A 1 266 ? -44.026 -17.862 51.252 1.00 90.94 266 MET A C 1
ATOM 2136 O O . MET A 1 266 ? -45.070 -18.225 51.793 1.00 90.94 266 MET A O 1
ATOM 2140 N N . GLU A 1 267 ? -43.804 -16.583 50.942 1.00 89.62 267 GLU A N 1
ATOM 2141 C CA . GLU A 1 267 ? -44.795 -15.530 51.168 1.00 89.62 267 GLU A CA 1
ATOM 2142 C C . GLU A 1 267 ? -46.096 -15.798 50.400 1.00 89.62 267 GLU A C 1
ATOM 2144 O O . GLU A 1 267 ? -47.186 -15.674 50.965 1.00 89.62 267 GLU A O 1
ATOM 2149 N N . LEU A 1 268 ? -45.999 -16.214 49.132 1.00 92.56 268 LEU A N 1
ATOM 2150 C CA . LEU A 1 268 ? -47.164 -16.621 48.347 1.00 92.56 268 LEU A CA 1
ATOM 2151 C C . LEU A 1 268 ? -47.883 -17.795 49.017 1.00 92.56 268 LEU A C 1
ATOM 2153 O O . LEU A 1 268 ? -49.097 -17.731 49.178 1.00 92.56 268 LEU A O 1
ATOM 2157 N N . TYR A 1 269 ? -47.156 -18.831 49.441 1.00 92.38 269 TYR A N 1
ATOM 2158 C CA . TYR A 1 269 ? -47.731 -20.024 50.066 1.00 92.38 269 TYR A CA 1
ATOM 2159 C C . TYR A 1 269 ? -48.571 -19.692 51.306 1.00 92.38 269 TYR A C 1
ATOM 2161 O O . TYR A 1 269 ? -49.694 -20.170 51.440 1.00 92.38 269 TYR A O 1
ATOM 2169 N N . ILE A 1 270 ? -48.082 -18.810 52.176 1.00 89.88 270 ILE A N 1
ATOM 2170 C CA . ILE A 1 270 ? -48.814 -18.410 53.388 1.00 89.88 270 ILE A CA 1
ATOM 2171 C C . ILE A 1 270 ? -50.037 -17.561 53.041 1.00 89.88 270 ILE A C 1
ATOM 2173 O O . ILE A 1 270 ? -51.122 -17.745 53.604 1.00 89.88 270 ILE A O 1
ATOM 2177 N N . ASN A 1 271 ? -49.899 -16.671 52.058 1.00 90.75 271 ASN A N 1
ATOM 2178 C CA . ASN A 1 271 ? -51.012 -15.871 51.557 1.00 90.75 271 ASN A CA 1
ATOM 2179 C C . ASN A 1 271 ? -52.043 -16.697 50.770 1.00 90.75 271 ASN A C 1
ATOM 2181 O O . ASN A 1 271 ? -53.192 -16.267 50.665 1.00 90.75 271 ASN A O 1
ATOM 2185 N N . ALA A 1 272 ? -51.679 -17.882 50.271 1.00 93.44 272 ALA A N 1
ATOM 2186 C CA . ALA A 1 272 ? -52.567 -18.741 49.493 1.00 93.44 272 ALA A CA 1
ATOM 2187 C C . ALA A 1 272 ? -53.774 -19.245 50.297 1.00 93.44 272 ALA A C 1
ATOM 2189 O O . ALA A 1 272 ? -54.802 -19.551 49.703 1.00 93.44 272 ALA A O 1
ATOM 2190 N N . SER A 1 273 ? -53.699 -19.245 51.634 1.00 87.94 273 SER A N 1
ATOM 2191 C CA . SER A 1 273 ? -54.847 -19.515 52.518 1.00 87.94 273 SER A CA 1
ATOM 2192 C C . SER A 1 273 ? -56.028 -18.559 52.300 1.00 87.94 273 SER A C 1
ATOM 2194 O O . SER A 1 273 ? -57.169 -18.915 52.579 1.00 87.94 273 SER A O 1
ATOM 2196 N N . LYS A 1 274 ? -55.763 -17.351 51.786 1.00 90.38 274 LYS A N 1
ATOM 2197 C CA . LYS A 1 274 ? -56.773 -16.328 51.482 1.00 90.38 274 LYS A CA 1
ATOM 2198 C C . LYS A 1 274 ? -57.271 -16.394 50.040 1.00 90.38 274 LYS A C 1
ATOM 2200 O O . LYS A 1 274 ? -58.181 -15.651 49.683 1.00 90.38 274 LYS A O 1
ATOM 2205 N N . PHE A 1 275 ? -56.642 -17.199 49.185 1.00 96.06 275 PHE A N 1
ATOM 2206 C CA . PHE A 1 275 ? -57.049 -17.305 47.790 1.00 96.06 275 PHE A CA 1
ATOM 2207 C C . PHE A 1 275 ? -58.279 -18.198 47.677 1.00 96.06 275 PHE A C 1
ATOM 2209 O O . PHE A 1 275 ? -58.337 -19.281 48.253 1.00 96.06 275 PHE A O 1
ATOM 2216 N N . ILE A 1 276 ? -59.253 -17.738 46.899 1.00 94.69 276 ILE A N 1
ATOM 2217 C CA . ILE A 1 276 ? -60.443 -18.509 46.558 1.00 94.69 276 ILE A CA 1
ATOM 2218 C C . ILE A 1 276 ? -60.092 -19.349 45.331 1.00 94.69 276 ILE A C 1
ATOM 2220 O O . ILE A 1 276 ? -59.888 -18.803 44.247 1.00 94.69 276 ILE A O 1
ATOM 2224 N N . VAL A 1 277 ? -59.968 -20.663 45.513 1.00 96.12 277 VAL A N 1
ATOM 2225 C CA . VAL A 1 277 ? -59.574 -21.591 44.439 1.00 96.12 277 VAL A CA 1
ATOM 2226 C C . VAL A 1 277 ? -60.763 -22.412 43.942 1.00 96.12 277 VAL A C 1
ATOM 2228 O O . VAL A 1 277 ? -60.835 -22.707 42.752 1.00 96.12 277 VAL A O 1
ATOM 2231 N N . SER A 1 278 ? -61.700 -22.772 44.827 1.00 96.81 278 SER A N 1
ATOM 2232 C CA . SER A 1 278 ? -62.899 -23.541 44.473 1.00 96.81 278 SER A CA 1
ATOM 2233 C C . SER A 1 278 ? -64.171 -22.692 44.478 1.00 96.81 278 SER A C 1
ATOM 2235 O O . SER A 1 278 ? -64.283 -21.707 45.210 1.00 96.81 278 SER A O 1
ATOM 2237 N N . GLU A 1 279 ? -65.160 -23.112 43.688 1.00 96.00 279 GLU A N 1
ATOM 2238 C CA . GLU A 1 279 ? -66.482 -22.471 43.633 1.00 96.00 279 GLU A CA 1
ATOM 2239 C C . GLU A 1 279 ? -67.189 -22.510 44.998 1.00 96.00 279 GLU A C 1
ATOM 2241 O O . GLU A 1 279 ? -67.815 -21.531 45.397 1.00 96.00 279 GLU A O 1
ATOM 2246 N N . ASP A 1 280 ? -66.990 -23.576 45.779 1.00 96.12 280 ASP A N 1
ATOM 2247 C CA . ASP A 1 280 ? -67.529 -23.685 47.141 1.00 96.12 280 ASP A CA 1
ATOM 2248 C C . ASP A 1 280 ? -66.967 -22.613 48.088 1.00 96.12 280 ASP A C 1
ATOM 2250 O O . ASP A 1 280 ? -67.682 -22.086 48.942 1.00 96.12 280 ASP A O 1
ATOM 2254 N N . GLN A 1 281 ? -65.670 -22.301 47.973 1.00 95.31 281 GLN A N 1
ATOM 2255 C CA . GLN A 1 281 ? -65.041 -21.230 48.751 1.00 95.31 281 GLN A CA 1
ATOM 2256 C C . GLN A 1 281 ? -65.575 -19.865 48.314 1.00 95.31 281 GLN A C 1
ATOM 2258 O O . GLN A 1 281 ? -65.816 -19.008 49.164 1.00 95.31 281 GLN A O 1
ATOM 2263 N N . LEU A 1 282 ? -65.802 -19.684 47.009 1.00 96.75 282 LEU A N 1
ATOM 2264 C CA . LEU A 1 282 ? -66.370 -18.456 46.462 1.00 96.75 282 LEU A CA 1
ATOM 2265 C C . LEU A 1 282 ? -67.786 -18.220 46.984 1.00 96.75 282 LEU A C 1
ATOM 2267 O O . LEU A 1 282 ? -68.066 -17.122 47.449 1.00 96.75 282 LEU A O 1
ATOM 2271 N N . GLY A 1 283 ? -68.648 -19.240 46.953 1.00 96.06 283 GLY A N 1
ATOM 2272 C CA . GLY A 1 283 ? -70.015 -19.145 47.471 1.00 96.06 283 GLY A CA 1
ATOM 2273 C C . GLY A 1 283 ? -70.038 -18.740 48.945 1.00 96.06 283 GLY A C 1
ATOM 2274 O O . GLY A 1 283 ? -70.712 -17.784 49.309 1.00 96.06 283 GLY A O 1
ATOM 2275 N N . LYS A 1 284 ? -69.203 -19.378 49.777 1.00 94.88 284 LYS A N 1
ATOM 2276 C CA . LYS A 1 284 ? -69.089 -19.047 51.209 1.00 94.88 284 LYS A CA 1
ATOM 2277 C C . LYS A 1 284 ? -68.631 -17.612 51.462 1.00 94.88 284 LYS A C 1
ATOM 2279 O O . LYS A 1 284 ? -69.169 -16.951 52.347 1.00 94.88 284 LYS A O 1
ATOM 2284 N N . GLU A 1 285 ? -67.620 -17.137 50.735 1.00 94.19 285 GLU A N 1
ATOM 2285 C CA . GLU A 1 285 ? -67.157 -15.751 50.871 1.00 94.19 285 GLU A CA 1
ATOM 2286 C C . GLU A 1 285 ? -68.185 -14.754 50.314 1.00 94.19 285 GLU A C 1
ATOM 2288 O O . GLU A 1 285 ? -68.342 -13.674 50.879 1.00 94.19 285 GLU A O 1
ATOM 2293 N N . LEU A 1 286 ? -68.935 -15.114 49.266 1.00 95.06 286 LEU A N 1
ATOM 2294 C CA . LEU A 1 286 ? -70.001 -14.281 48.709 1.00 95.06 286 LEU A CA 1
ATOM 2295 C C . LEU A 1 286 ? -71.156 -14.126 49.701 1.00 95.06 286 LEU A C 1
ATOM 2297 O O . LEU A 1 286 ? -71.525 -13.000 50.016 1.00 95.06 286 LEU A O 1
ATOM 2301 N N . ASP A 1 287 ? -71.645 -15.223 50.273 1.00 94.31 287 ASP A N 1
ATOM 2302 C CA . ASP A 1 287 ? -72.695 -15.193 51.297 1.00 94.31 287 ASP A CA 1
ATOM 2303 C C . ASP A 1 287 ? -72.255 -14.391 52.529 1.00 94.31 287 ASP A C 1
ATOM 2305 O O . ASP A 1 287 ? -73.036 -13.651 53.127 1.00 94.31 287 ASP A O 1
ATOM 2309 N N . LYS A 1 288 ? -70.973 -14.491 52.897 1.00 90.12 288 LYS A N 1
ATOM 2310 C CA . LYS A 1 288 ? -70.395 -13.741 54.014 1.00 90.12 288 LYS A CA 1
ATOM 2311 C C . LYS A 1 288 ? -70.316 -12.240 53.726 1.00 90.12 288 LYS A C 1
ATOM 2313 O O . LYS A 1 288 ? -70.734 -11.454 54.574 1.00 90.12 288 LYS A O 1
ATOM 2318 N N . LEU A 1 289 ? -69.772 -11.840 52.574 1.00 89.75 289 LEU A N 1
ATOM 2319 C CA . LEU A 1 289 ? -69.538 -10.433 52.218 1.00 89.75 289 LEU A CA 1
ATOM 2320 C C . LEU A 1 289 ? -70.807 -9.707 51.754 1.00 89.75 289 LEU A C 1
ATOM 2322 O O . LEU A 1 289 ? -70.941 -8.513 52.005 1.00 89.75 289 LEU A O 1
ATOM 2326 N N . PHE A 1 290 ? -71.726 -10.407 51.086 1.00 90.44 290 PHE A N 1
ATOM 2327 C CA . PHE A 1 290 ? -72.949 -9.839 50.508 1.00 90.44 290 PHE A CA 1
ATOM 2328 C C . PHE A 1 290 ? -74.211 -10.116 51.341 1.00 90.44 290 PHE A C 1
ATOM 2330 O O . PHE A 1 290 ? -75.318 -9.882 50.863 1.00 90.44 290 PHE A O 1
ATOM 2337 N N . SER A 1 291 ? -74.075 -10.574 52.591 1.00 87.44 291 SER A N 1
ATOM 2338 C CA . SER A 1 291 ? -75.215 -10.629 53.516 1.00 87.44 291 SER A CA 1
ATOM 2339 C C . SER A 1 291 ? -75.764 -9.226 53.816 1.00 87.44 291 SER A C 1
ATOM 2341 O O . SER A 1 291 ? -74.997 -8.281 54.008 1.00 87.44 291 SER A O 1
ATOM 2343 N N . GLU A 1 292 ? -77.091 -9.087 53.914 1.00 83.19 292 GLU A N 1
ATOM 2344 C CA . GLU A 1 292 ? -77.763 -7.811 54.240 1.00 83.19 292 GLU A CA 1
ATOM 2345 C C . GLU A 1 292 ? -77.318 -7.241 55.605 1.00 83.19 292 GLU A C 1
ATOM 2347 O O . GLU A 1 292 ? -77.344 -6.032 55.831 1.00 83.19 292 GLU A O 1
ATOM 2352 N N . ASP A 1 293 ? -76.825 -8.110 56.492 1.00 83.25 293 ASP A N 1
ATOM 2353 C CA . ASP A 1 293 ? -76.306 -7.756 57.814 1.00 83.25 293 ASP A CA 1
ATOM 2354 C C . ASP A 1 293 ? -74.797 -7.447 57.842 1.00 83.25 293 ASP A C 1
ATOM 2356 O O . ASP A 1 293 ? -74.273 -7.091 58.901 1.00 83.25 293 ASP A O 1
ATOM 2360 N N . PHE A 1 294 ? -74.059 -7.619 56.738 1.00 82.38 294 PHE A N 1
ATOM 2361 C CA . PHE A 1 294 ? -72.591 -7.556 56.746 1.00 82.38 294 PHE A CA 1
ATOM 2362 C C . PHE A 1 294 ? -72.072 -6.222 57.299 1.00 82.38 294 PHE A C 1
ATOM 2364 O O . PHE A 1 294 ? -71.250 -6.191 58.219 1.00 82.38 294 PHE A O 1
ATOM 2371 N N . TRP A 1 295 ? -72.602 -5.112 56.785 1.00 81.62 295 TRP A N 1
ATOM 2372 C CA . TRP A 1 295 ? -72.195 -3.771 57.203 1.00 81.62 295 TRP A CA 1
ATOM 2373 C C . TRP A 1 295 ? -72.668 -3.437 58.620 1.00 81.62 295 TRP A C 1
ATOM 2375 O O . TRP A 1 295 ? -71.910 -2.848 59.389 1.00 81.62 295 TRP A O 1
ATOM 2385 N N . LYS A 1 296 ? -73.855 -3.919 59.011 1.00 78.75 296 LYS A N 1
ATOM 2386 C CA . LYS A 1 296 ? -74.427 -3.732 60.356 1.00 78.75 296 LYS A CA 1
ATOM 2387 C C . LYS A 1 296 ? -73.619 -4.443 61.444 1.00 78.75 296 LYS A C 1
ATOM 2389 O O . LYS A 1 296 ? -73.482 -3.925 62.546 1.00 78.75 296 LYS A O 1
ATOM 2394 N N . ARG A 1 297 ? -73.038 -5.610 61.139 1.00 76.81 297 ARG A N 1
ATOM 2395 C CA . ARG A 1 297 ? -72.173 -6.368 62.067 1.00 76.81 297 ARG A CA 1
ATOM 2396 C C . ARG A 1 297 ? -70.766 -5.782 62.188 1.00 76.81 297 ARG A C 1
ATOM 2398 O O . ARG A 1 297 ? -70.132 -5.930 63.229 1.00 76.81 297 ARG A O 1
ATOM 2405 N N . GLN A 1 298 ? -70.269 -5.154 61.123 1.00 75.94 298 GLN A N 1
ATOM 2406 C CA . GLN A 1 298 ? -68.912 -4.607 61.067 1.00 75.94 298 GLN A CA 1
ATOM 2407 C C . GLN A 1 298 ? -68.834 -3.153 61.569 1.00 75.94 298 GLN A C 1
ATOM 2409 O O . GLN A 1 298 ? -67.773 -2.712 62.026 1.00 75.94 298 GLN A O 1
ATOM 2414 N N . GLY A 1 299 ? -69.940 -2.408 61.488 1.00 65.25 299 GLY A N 1
ATOM 2415 C CA . GLY A 1 299 ? -70.064 -1.039 61.975 1.00 65.25 299 GLY A CA 1
ATOM 2416 C C . GLY A 1 299 ? -69.841 -0.944 63.486 1.00 65.25 299 GLY A C 1
ATOM 2417 O O . GLY A 1 299 ? -70.537 -1.559 64.282 1.00 65.25 299 GLY A O 1
ATOM 2418 N N . LYS A 1 300 ? -68.854 -0.141 63.901 1.00 62.03 300 LYS A N 1
ATOM 2419 C CA . LYS A 1 300 ? -68.529 0.121 65.320 1.00 62.03 300 LYS A CA 1
ATOM 2420 C C . LYS A 1 300 ? -69.280 1.330 65.902 1.00 62.03 300 LYS A C 1
ATOM 2422 O O . LYS A 1 300 ? -68.958 1.787 66.997 1.00 62.03 300 LYS A O 1
ATOM 2427 N N . SER A 1 301 ? -70.227 1.890 65.150 1.00 58.38 301 SER A N 1
ATOM 2428 C CA . SER A 1 301 ? -70.996 3.077 65.524 1.00 58.38 301 SER A CA 1
ATOM 2429 C C . SER A 1 301 ? -72.323 2.657 66.150 1.00 58.38 301 SER A C 1
ATOM 2431 O O . SER A 1 301 ? -73.149 2.046 65.487 1.00 58.38 301 SER A O 1
ATOM 2433 N N . MET A 1 302 ? -72.549 3.021 67.413 1.00 55.84 302 MET A N 1
ATOM 2434 C CA . MET A 1 302 ? -73.820 2.782 68.116 1.00 55.84 302 MET A CA 1
ATOM 2435 C C . MET A 1 302 ? -74.966 3.706 67.649 1.00 55.84 302 MET A C 1
ATOM 2437 O O . MET A 1 302 ? -76.072 3.595 68.166 1.00 55.84 302 MET A O 1
ATOM 2441 N N . ALA A 1 303 ? -74.708 4.658 66.742 1.00 58.06 303 ALA A N 1
ATOM 2442 C CA . ALA A 1 303 ? -75.610 5.790 66.501 1.00 58.06 303 ALA A CA 1
ATOM 2443 C C . ALA A 1 303 ? -76.275 5.826 65.112 1.00 58.06 303 ALA A C 1
ATOM 2445 O O . ALA A 1 303 ? -77.292 6.500 64.969 1.00 58.06 303 ALA A O 1
ATOM 2446 N N . HIS A 1 304 ? -75.749 5.121 64.103 1.00 60.97 304 HIS A N 1
ATOM 2447 C CA . HIS A 1 304 ? -76.297 5.129 62.740 1.00 60.97 304 HIS A CA 1
ATOM 2448 C C . HIS A 1 304 ? -76.106 3.767 62.061 1.00 60.97 304 HIS A C 1
ATOM 2450 O O . HIS A 1 304 ? -75.005 3.218 62.125 1.00 60.97 304 HIS A O 1
ATOM 2456 N N . ASP A 1 305 ? -77.159 3.264 61.403 1.00 66.62 305 ASP A N 1
ATOM 2457 C CA . ASP A 1 305 ? -77.085 2.103 60.508 1.00 66.62 305 ASP A CA 1
ATOM 2458 C C . ASP A 1 305 ? -76.104 2.424 59.373 1.00 66.62 305 ASP A C 1
ATOM 2460 O O . ASP A 1 305 ? -76.316 3.345 58.584 1.00 66.62 305 ASP A O 1
ATOM 2464 N N . SER A 1 306 ? -74.975 1.716 59.342 1.00 72.50 306 SER A N 1
ATOM 2465 C CA . SER A 1 306 ? -73.961 1.871 58.304 1.00 72.50 306 SER A CA 1
ATOM 2466 C C . SER A 1 306 ? -74.295 0.954 57.135 1.00 72.50 306 SER A C 1
ATOM 2468 O O . SER A 1 306 ? -74.091 -0.256 57.237 1.00 72.50 306 SER A O 1
ATOM 2470 N N . ASP A 1 307 ? -74.766 1.526 56.031 1.00 78.44 307 ASP A N 1
ATOM 2471 C CA . ASP A 1 307 ? -75.151 0.775 54.826 1.00 78.44 307 ASP A CA 1
ATOM 2472 C C . ASP A 1 307 ? -74.044 0.754 53.758 1.00 78.44 307 ASP A C 1
ATOM 2474 O O . ASP A 1 307 ? -74.192 0.145 52.697 1.00 78.44 307 ASP A O 1
ATOM 2478 N N . ASN A 1 308 ? -72.915 1.428 54.005 1.00 82.00 308 ASN A N 1
ATOM 2479 C CA . ASN A 1 308 ? -71.840 1.558 53.030 1.00 82.00 308 ASN A CA 1
ATOM 2480 C C . ASN A 1 308 ? -70.438 1.326 53.637 1.00 82.00 308 ASN A C 1
ATOM 2482 O O . ASN A 1 308 ? -70.198 1.443 54.840 1.00 82.00 308 ASN A O 1
ATOM 2486 N N . ALA A 1 309 ? -69.472 1.030 52.761 1.00 83.38 309 ALA A N 1
ATOM 2487 C CA . ALA A 1 309 ? -68.075 0.808 53.144 1.00 83.38 309 ALA A CA 1
ATOM 2488 C C . ALA A 1 309 ? -67.394 2.052 53.745 1.00 83.38 309 ALA A C 1
ATOM 2490 O O . ALA A 1 309 ? -66.445 1.928 54.519 1.00 83.38 309 ALA A O 1
ATOM 2491 N N . TRP A 1 310 ? -67.870 3.246 53.394 1.00 83.31 310 TRP A N 1
ATOM 2492 C CA . TRP A 1 310 ? -67.307 4.529 53.816 1.00 83.31 310 TRP A CA 1
ATOM 2493 C C . TRP A 1 310 ? -67.703 4.881 55.255 1.00 83.31 310 TRP A C 1
ATOM 2495 O O . TRP A 1 310 ? -66.929 5.529 55.953 1.00 83.31 310 TRP A O 1
ATOM 2505 N N . ASP A 1 311 ? -68.846 4.390 55.723 1.00 79.81 311 ASP A N 1
ATOM 2506 C CA . ASP A 1 311 ? -69.350 4.556 57.082 1.00 79.81 311 ASP A CA 1
ATOM 2507 C C . ASP A 1 311 ? -68.607 3.618 58.042 1.00 79.81 311 ASP A C 1
ATOM 2509 O O . ASP A 1 311 ? -68.285 4.002 59.167 1.00 79.81 311 ASP A O 1
ATOM 2513 N N . VAL A 1 312 ? -68.268 2.404 57.584 1.00 80.62 312 VAL A N 1
ATOM 2514 C CA . VAL A 1 312 ? -67.558 1.396 58.391 1.00 80.62 312 VAL A CA 1
ATOM 2515 C C . VAL A 1 312 ? -66.040 1.603 58.389 1.00 80.62 312 VAL A C 1
ATOM 2517 O O . VAL A 1 312 ? -65.407 1.549 59.445 1.00 80.62 312 VAL A O 1
ATOM 2520 N N . TRP A 1 313 ? -65.424 1.820 57.222 1.00 77.88 313 TRP A N 1
ATOM 2521 C CA . TRP A 1 313 ? -63.963 1.935 57.082 1.00 77.88 313 TRP A CA 1
ATOM 2522 C C . TRP A 1 313 ? -63.467 3.380 56.981 1.00 77.88 313 TRP A C 1
ATOM 2524 O O . TRP A 1 313 ? -62.268 3.634 57.114 1.00 77.88 313 TRP A O 1
ATOM 2534 N N . GLY A 1 314 ? -64.374 4.344 56.820 1.00 80.81 314 GLY A N 1
ATOM 2535 C CA . GLY A 1 314 ? -64.030 5.744 56.616 1.00 80.81 314 GLY A CA 1
ATOM 2536 C C . GLY A 1 314 ? -63.635 6.057 55.175 1.00 80.81 314 GLY A C 1
ATOM 2537 O O . GLY A 1 314 ? -63.622 5.205 54.286 1.00 80.81 314 GLY A O 1
ATOM 2538 N N . GLN A 1 315 ? -63.266 7.319 54.953 1.00 84.38 315 GLN A N 1
ATOM 2539 C CA . GLN A 1 315 ? -62.648 7.731 53.698 1.00 84.38 315 GLN A CA 1
ATOM 2540 C C . GLN A 1 315 ? -61.363 6.920 53.432 1.00 84.38 315 GLN A C 1
ATOM 2542 O O . GLN A 1 315 ? -60.581 6.700 54.364 1.00 84.38 315 GLN A O 1
ATOM 2547 N N . PRO A 1 316 ? -61.100 6.513 52.178 1.00 85.38 316 PRO A N 1
ATOM 2548 C CA . PRO A 1 316 ? -59.888 5.816 51.807 1.00 85.38 316 PRO A CA 1
ATOM 2549 C C . PRO A 1 316 ? -58.676 6.679 52.169 1.00 85.38 316 PRO A C 1
ATOM 2551 O O . PRO A 1 316 ? -58.751 7.916 52.153 1.00 85.38 316 PRO A O 1
ATOM 2554 N N . PRO A 1 317 ? -57.545 6.043 52.504 1.00 84.31 317 PRO A N 1
ATOM 2555 C CA . PRO A 1 317 ? -56.368 6.753 52.970 1.00 84.31 317 PRO A CA 1
ATOM 2556 C C . PRO A 1 317 ? -55.866 7.715 51.887 1.00 84.31 317 PRO A C 1
ATOM 2558 O O . PRO A 1 317 ? -55.382 7.307 50.833 1.00 84.31 317 PRO A O 1
ATOM 2561 N N . THR A 1 318 ? -55.983 9.015 52.156 1.00 88.81 318 THR A N 1
ATOM 2562 C CA . THR A 1 318 ? -55.405 10.072 51.319 1.00 88.81 318 THR A CA 1
ATOM 2563 C C . THR A 1 318 ? -53.939 10.294 51.687 1.00 88.81 318 THR A C 1
ATOM 2565 O O . THR A 1 318 ? -53.499 9.941 52.782 1.00 88.81 318 THR A O 1
ATOM 2568 N N . VAL A 1 319 ? -53.175 10.951 50.807 1.00 88.50 319 VAL A N 1
ATOM 2569 C CA . VAL A 1 319 ? -51.765 11.307 51.075 1.00 88.50 319 VAL A CA 1
ATOM 2570 C C . VAL A 1 319 ? -51.617 12.079 52.393 1.00 88.50 319 VAL A C 1
ATOM 2572 O O . VAL A 1 319 ? -50.654 11.861 53.120 1.00 88.50 319 VAL A O 1
ATOM 2575 N N . LYS A 1 320 ? -52.594 12.931 52.742 1.00 85.31 320 LYS A N 1
ATOM 2576 C CA . LYS A 1 320 ? -52.611 13.660 54.021 1.00 85.31 320 LYS A CA 1
ATOM 2577 C C . LYS A 1 320 ? -52.653 12.704 55.213 1.00 85.31 320 LYS A C 1
ATOM 2579 O O . LYS A 1 320 ? -51.836 12.839 56.110 1.00 85.31 320 LYS A O 1
ATOM 2584 N N . ILE A 1 321 ? -53.516 11.687 55.167 1.00 82.88 321 ILE A N 1
ATOM 2585 C CA . ILE A 1 321 ? -53.625 10.672 56.225 1.00 82.88 321 ILE A CA 1
ATOM 2586 C C . ILE A 1 321 ? -52.330 9.858 56.346 1.00 82.88 321 ILE A C 1
ATOM 2588 O O . ILE A 1 321 ? -51.866 9.632 57.459 1.00 82.88 321 ILE A O 1
ATOM 2592 N N . MET A 1 322 ? -51.718 9.464 55.222 1.00 82.25 322 MET A N 1
ATOM 2593 C CA . MET A 1 322 ? -50.430 8.754 55.236 1.00 82.25 322 MET A CA 1
ATOM 2594 C C . MET A 1 322 ? -49.310 9.618 55.836 1.00 82.25 322 MET A C 1
ATOM 2596 O O . MET A 1 322 ? -48.490 9.128 56.611 1.00 82.25 322 MET A O 1
ATOM 2600 N N . LEU A 1 323 ? -49.280 10.917 55.517 1.00 86.12 323 LEU A N 1
ATOM 2601 C CA . LEU A 1 323 ? -48.319 11.859 56.094 1.00 86.12 323 LEU A CA 1
ATOM 2602 C C . LEU A 1 323 ? -48.576 12.098 57.584 1.00 86.12 323 LEU A C 1
ATOM 2604 O O . LEU A 1 323 ? -47.626 12.097 58.360 1.00 86.12 323 LEU A O 1
ATOM 2608 N N . ASP A 1 324 ? -49.830 12.243 58.007 1.00 83.31 324 ASP A N 1
ATOM 2609 C CA . ASP A 1 324 ? -50.195 12.396 59.418 1.00 83.31 324 ASP A CA 1
ATOM 2610 C C . ASP A 1 324 ? -49.873 11.129 60.225 1.00 83.31 324 ASP A C 1
ATOM 2612 O O . ASP A 1 324 ? -49.462 11.214 61.385 1.00 83.31 324 ASP A O 1
ATOM 2616 N N . GLU A 1 325 ? -49.981 9.954 59.601 1.00 78.88 325 GLU A N 1
ATOM 2617 C CA . GLU A 1 325 ? -49.546 8.671 60.152 1.00 78.88 325 GLU A CA 1
ATOM 2618 C C . GLU A 1 325 ? -48.021 8.609 60.337 1.00 78.88 325 GLU A C 1
ATOM 2620 O O . GLU A 1 325 ? -47.543 8.190 61.396 1.00 78.88 325 GLU A O 1
ATOM 2625 N N . MET A 1 326 ? -47.248 9.083 59.353 1.00 77.50 326 MET A N 1
ATOM 2626 C CA . MET A 1 326 ? -45.786 9.186 59.448 1.00 77.50 326 MET A CA 1
ATOM 2627 C C . MET A 1 326 ? -45.335 10.236 60.475 1.00 77.50 326 MET A C 1
ATOM 2629 O O . MET A 1 326 ? -44.384 9.999 61.220 1.00 77.50 326 MET A O 1
ATOM 2633 N N . LEU A 1 327 ? -46.026 11.378 60.537 1.00 81.38 327 LEU A N 1
ATOM 2634 C CA . LEU A 1 327 ? -45.738 12.508 61.427 1.00 81.38 327 LEU A CA 1
ATOM 2635 C C . LEU A 1 327 ? -46.329 12.339 62.837 1.00 81.38 327 LEU A C 1
ATOM 2637 O O . LEU A 1 327 ? -46.109 13.203 63.685 1.00 81.38 327 LEU A O 1
ATOM 2641 N N . ARG A 1 328 ? -47.049 11.238 63.101 1.00 69.94 328 ARG A N 1
ATOM 2642 C CA . ARG A 1 328 ? -47.714 10.921 64.381 1.00 69.94 328 ARG A CA 1
ATOM 2643 C C . ARG A 1 328 ? -48.742 11.973 64.831 1.00 69.94 328 ARG A C 1
ATOM 2645 O O . ARG A 1 328 ? -48.941 12.166 66.025 1.00 69.94 328 ARG A O 1
ATOM 2652 N N . LYS A 1 329 ? -49.408 12.649 63.890 1.00 66.69 329 LYS A N 1
ATOM 2653 C CA . LYS A 1 329 ? -50.399 13.716 64.144 1.00 66.69 329 LYS A CA 1
ATOM 2654 C C . LYS A 1 329 ? -51.853 13.242 63.991 1.00 66.69 329 LYS A C 1
ATOM 2656 O O . LYS A 1 329 ? -52.720 14.016 63.598 1.00 66.69 329 LYS A O 1
ATOM 2661 N N . GLN A 1 330 ? -52.138 11.968 64.268 1.00 61.06 330 GLN A N 1
ATOM 2662 C CA . GLN A 1 330 ? -53.485 11.415 64.086 1.00 61.06 330 GLN A CA 1
ATOM 2663 C C . GLN A 1 330 ? -54.454 11.944 65.163 1.00 61.06 330 GLN A C 1
ATOM 2665 O O . GLN A 1 330 ? -54.210 11.792 66.354 1.00 61.06 330 GLN A O 1
ATOM 2670 N N . GLN A 1 331 ? -55.553 12.574 64.731 1.00 58.28 331 GLN A N 1
ATOM 2671 C CA . GLN A 1 331 ? -56.553 13.234 65.592 1.00 58.28 331 GLN A CA 1
ATOM 2672 C C . GLN A 1 331 ? -57.689 12.304 66.074 1.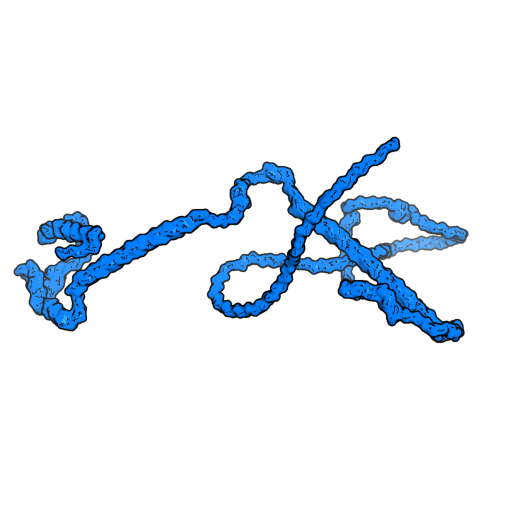00 58.28 331 GLN A C 1
ATOM 2674 O O . GLN A 1 331 ? -58.547 12.731 66.843 1.00 58.28 331 GLN A O 1
ATOM 2679 N N . ARG A 1 332 ? -57.730 11.036 65.634 1.00 60.28 332 ARG A N 1
ATOM 2680 C CA . ARG A 1 332 ? -58.771 10.068 66.029 1.00 60.28 332 ARG A CA 1
ATOM 2681 C C . ARG A 1 332 ? -58.399 9.361 67.336 1.00 60.28 332 ARG A C 1
ATOM 2683 O O . ARG A 1 332 ? -57.392 8.663 67.396 1.00 60.28 332 ARG A O 1
ATOM 2690 N N . ALA A 1 333 ? -59.245 9.494 68.361 1.00 55.25 333 ALA A N 1
ATOM 2691 C CA . ALA A 1 333 ? -59.009 8.962 69.710 1.00 55.25 333 ALA A CA 1
ATOM 2692 C C . ALA A 1 333 ? -58.885 7.422 69.781 1.00 55.25 333 ALA A C 1
ATOM 2694 O O . ALA A 1 333 ? -58.177 6.903 70.637 1.00 55.25 333 ALA A O 1
ATOM 2695 N N . ILE A 1 334 ? -59.528 6.687 68.865 1.00 58.88 334 ILE A N 1
ATOM 2696 C CA . ILE A 1 334 ? -59.504 5.211 68.826 1.00 58.88 334 ILE A CA 1
ATOM 2697 C C . ILE A 1 334 ? -58.194 4.691 68.203 1.00 58.88 334 ILE A C 1
ATOM 2699 O O . ILE A 1 334 ? -57.590 3.749 68.714 1.00 58.88 334 ILE A O 1
ATOM 2703 N N . ASP A 1 335 ? -57.699 5.360 67.158 1.00 57.12 335 ASP A N 1
ATOM 2704 C CA . ASP A 1 335 ? -56.431 5.022 66.495 1.00 57.12 335 ASP A CA 1
ATOM 2705 C C . ASP A 1 335 ? -55.211 5.461 67.329 1.00 57.12 335 ASP A C 1
ATOM 2707 O O . ASP A 1 335 ? -54.104 4.946 67.176 1.00 57.12 335 ASP A O 1
ATOM 2711 N N . PHE A 1 336 ? -55.396 6.390 68.267 1.00 55.47 336 PHE A N 1
ATOM 2712 C CA . PHE A 1 336 ? -54.326 6.889 69.129 1.00 55.47 336 PHE A CA 1
ATOM 2713 C C . PHE A 1 336 ? -53.756 5.813 70.076 1.00 55.47 336 PHE A C 1
ATOM 2715 O O . PHE A 1 336 ? -52.558 5.817 70.354 1.00 55.47 336 PHE A O 1
ATOM 2722 N N . HIS A 1 337 ? -54.576 4.855 70.527 1.00 55.38 337 HIS A N 1
ATOM 2723 C CA . HIS A 1 337 ? -54.160 3.841 71.508 1.00 55.38 337 HIS A CA 1
ATOM 2724 C C . HIS A 1 337 ? -53.593 2.544 70.898 1.00 55.38 337 HIS A C 1
ATOM 2726 O O . HIS A 1 337 ? -52.801 1.877 71.556 1.00 55.38 337 HIS A O 1
ATOM 2732 N N . GLN A 1 338 ? -53.932 2.197 69.650 1.00 59.16 338 GLN A N 1
ATOM 2733 C CA . GLN A 1 338 ? -53.490 0.941 69.006 1.00 59.16 338 GLN A CA 1
ATOM 2734 C C . GLN A 1 338 ? -52.238 1.103 68.121 1.00 59.16 338 GLN A C 1
ATOM 2736 O O . GLN A 1 338 ? -51.547 0.143 67.797 1.00 59.16 338 GLN A O 1
ATOM 2741 N N . THR A 1 339 ? -51.882 2.321 67.711 1.00 63.00 339 THR A N 1
ATOM 2742 C CA . THR A 1 339 ? -51.039 2.475 66.514 1.00 63.00 339 THR A CA 1
ATOM 2743 C C . THR A 1 339 ? -49.532 2.376 66.724 1.00 63.00 339 THR A C 1
ATOM 2745 O O . THR A 1 339 ? -48.833 1.980 65.795 1.00 63.00 339 THR A O 1
ATOM 2748 N N . ALA A 1 340 ? -48.974 2.710 67.888 1.00 64.44 340 ALA A N 1
ATOM 2749 C CA . ALA A 1 340 ? -47.516 2.676 68.054 1.00 64.44 340 ALA A CA 1
ATOM 2750 C C . ALA A 1 340 ? -46.988 1.258 68.329 1.00 64.44 340 ALA A C 1
ATOM 2752 O O . ALA A 1 340 ? -46.087 0.798 67.626 1.00 64.44 340 ALA A O 1
ATOM 2753 N N . GLN A 1 341 ? -47.569 0.567 69.314 1.00 73.88 341 GLN A N 1
ATOM 2754 C CA . GLN A 1 341 ? -47.116 -0.755 69.757 1.00 73.88 341 GLN A CA 1
ATOM 2755 C C . GLN A 1 341 ? -47.363 -1.824 68.683 1.00 73.88 341 GLN A C 1
ATOM 2757 O O . GLN A 1 341 ? -46.425 -2.524 68.298 1.00 73.88 341 GLN A O 1
ATOM 2762 N N . ASP A 1 342 ? -48.552 -1.860 68.079 1.00 78.88 342 ASP A N 1
ATOM 2763 C CA . ASP A 1 342 ? -48.878 -2.845 67.039 1.00 78.88 342 ASP A CA 1
ATOM 2764 C C . ASP A 1 342 ? -48.032 -2.663 65.774 1.00 78.88 342 ASP A C 1
ATOM 2766 O O . ASP A 1 342 ? -47.599 -3.639 65.159 1.00 78.88 342 ASP A O 1
ATOM 2770 N N . ARG A 1 343 ? -47.731 -1.414 65.382 1.00 77.69 343 ARG A N 1
ATOM 2771 C CA . ARG A 1 343 ? -46.816 -1.140 64.261 1.00 77.69 343 ARG A CA 1
ATOM 2772 C C . ARG A 1 343 ? -45.404 -1.608 64.580 1.00 77.69 343 ARG A C 1
ATOM 2774 O O . ARG A 1 343 ? -44.750 -2.169 63.703 1.00 77.69 343 ARG A O 1
ATOM 2781 N N . THR A 1 344 ? -44.920 -1.374 65.802 1.00 84.44 344 THR A N 1
ATOM 2782 C CA . THR A 1 344 ? -43.588 -1.845 66.200 1.00 84.44 344 THR A CA 1
ATOM 2783 C C . THR A 1 344 ? -43.513 -3.362 66.243 1.00 84.44 344 THR A C 1
ATOM 2785 O O . THR A 1 344 ? -42.553 -3.901 65.709 1.00 84.44 344 THR A O 1
ATOM 2788 N N . VAL A 1 345 ? -44.538 -4.049 66.753 1.00 88.25 345 VAL A N 1
ATOM 2789 C CA . VAL A 1 345 ? -44.598 -5.518 66.774 1.00 88.25 345 VAL A CA 1
ATOM 2790 C C . VAL A 1 345 ? -44.635 -6.075 65.351 1.00 88.25 345 VAL A C 1
ATOM 2792 O O . VAL A 1 345 ? -43.844 -6.954 65.023 1.00 88.25 345 VAL A O 1
ATOM 2795 N N . LYS A 1 346 ? -45.463 -5.510 64.460 1.00 86.94 346 LYS A N 1
ATOM 2796 C CA . LYS A 1 346 ? -45.498 -5.907 63.041 1.00 86.94 346 LYS A CA 1
ATOM 2797 C C . LYS A 1 346 ? -44.151 -5.698 62.350 1.00 86.94 346 LYS A C 1
ATOM 2799 O O . LYS A 1 346 ? -43.709 -6.580 61.630 1.00 86.94 346 LYS A O 1
ATOM 2804 N N . ARG A 1 347 ? -43.472 -4.570 62.593 1.00 87.75 347 ARG A N 1
ATOM 2805 C CA . ARG A 1 347 ? -42.141 -4.292 62.022 1.00 87.75 347 ARG A CA 1
ATOM 2806 C C . ARG A 1 347 ? -41.053 -5.198 62.589 1.00 87.75 347 ARG A C 1
ATOM 2808 O O . ARG A 1 347 ? -40.191 -5.649 61.849 1.00 87.75 347 ARG A O 1
ATOM 2815 N N . GLN A 1 348 ? -41.076 -5.457 63.893 1.00 91.31 348 GLN A N 1
ATOM 2816 C CA . GLN A 1 348 ? -40.153 -6.395 64.529 1.00 91.31 348 GLN A CA 1
ATOM 2817 C C . GLN A 1 348 ? -40.353 -7.803 63.972 1.00 91.31 348 GLN A C 1
ATOM 2819 O O . GLN A 1 348 ? -39.371 -8.464 63.652 1.00 91.31 348 GLN A O 1
ATOM 2824 N N . LYS A 1 349 ? -41.611 -8.211 63.768 1.00 90.94 349 LYS A N 1
ATOM 2825 C CA . LYS A 1 349 ? -41.963 -9.461 63.099 1.00 90.94 349 LYS A CA 1
ATOM 2826 C C . LYS A 1 349 ? -41.423 -9.494 61.666 1.00 90.94 349 LYS A C 1
ATOM 2828 O O . LYS A 1 349 ? -40.670 -10.404 61.356 1.00 90.94 349 LYS A O 1
ATOM 2833 N N . THR A 1 350 ? -41.678 -8.483 60.830 1.00 89.12 350 THR A N 1
ATOM 2834 C CA . THR A 1 350 ? -41.154 -8.465 59.447 1.00 89.12 350 THR A CA 1
ATOM 2835 C C . THR A 1 350 ? -39.626 -8.482 59.389 1.00 89.12 350 THR A C 1
ATOM 2837 O O . THR A 1 350 ? -39.060 -9.193 58.571 1.00 89.12 350 THR A O 1
ATOM 2840 N N . ILE A 1 351 ? -38.948 -7.745 60.277 1.00 91.62 351 ILE A N 1
ATOM 2841 C CA . ILE A 1 351 ? -37.478 -7.740 60.348 1.00 91.62 351 ILE A CA 1
ATOM 2842 C C . ILE A 1 351 ? -36.955 -9.117 60.763 1.00 91.62 351 ILE A C 1
ATOM 2844 O O . ILE A 1 351 ? -35.985 -9.604 60.188 1.00 91.62 351 ILE A O 1
ATOM 2848 N N . ALA A 1 352 ? -37.585 -9.751 61.754 1.00 90.81 352 ALA A N 1
ATOM 2849 C CA . ALA A 1 352 ? -37.212 -11.093 62.176 1.00 90.81 352 ALA A CA 1
ATOM 2850 C C . ALA A 1 352 ? -37.417 -12.107 61.042 1.00 90.81 352 ALA A C 1
ATOM 2852 O O . ALA A 1 352 ? -36.529 -12.917 60.797 1.00 90.81 352 ALA A O 1
ATOM 2853 N N . GLU A 1 353 ? -38.532 -12.029 60.315 1.00 89.62 353 GLU A N 1
ATOM 2854 C CA . GLU A 1 353 ? -38.833 -12.903 59.175 1.00 89.62 353 GLU A CA 1
ATOM 2855 C C . GLU A 1 353 ? -37.817 -12.750 58.033 1.00 89.62 353 GLU A C 1
ATOM 2857 O O . GLU A 1 353 ? -37.299 -13.747 57.536 1.00 89.62 353 GLU A O 1
ATOM 2862 N N . GLU A 1 354 ? -37.475 -11.516 57.649 1.00 88.50 354 GLU A N 1
ATOM 2863 C CA . GLU A 1 354 ? -36.474 -11.246 56.605 1.00 88.50 354 GLU A CA 1
ATOM 2864 C C . GLU A 1 354 ? -35.066 -11.717 56.998 1.00 88.50 354 GLU A C 1
ATOM 2866 O O . GLU A 1 354 ? -34.307 -12.181 56.150 1.00 88.50 354 GLU A O 1
ATOM 2871 N N . LEU A 1 355 ? -34.703 -11.619 58.280 1.00 89.31 355 LEU A N 1
ATOM 2872 C CA . LEU A 1 355 ? -33.388 -12.046 58.768 1.00 89.31 355 LEU A CA 1
ATOM 2873 C C . LEU A 1 355 ? -33.278 -13.560 58.965 1.00 89.31 355 LEU A C 1
ATOM 2875 O O . LEU A 1 355 ? -32.188 -14.114 58.828 1.00 89.31 355 LEU A O 1
ATOM 2879 N N . THR A 1 356 ? -34.377 -14.224 59.326 1.00 86.31 356 THR A N 1
ATOM 2880 C CA . THR A 1 356 ? -34.400 -15.670 59.601 1.00 86.31 356 THR A CA 1
ATOM 2881 C C . THR A 1 356 ? -34.764 -16.513 58.379 1.00 86.31 356 THR A C 1
ATOM 2883 O O . THR A 1 356 ? -34.537 -17.721 58.405 1.00 86.31 356 THR A O 1
ATOM 2886 N N . GLY A 1 357 ? -35.279 -15.901 57.303 1.00 77.69 357 GLY A N 1
ATOM 2887 C CA . GLY A 1 357 ? -35.676 -16.594 56.070 1.00 77.69 357 GLY A CA 1
ATOM 2888 C C . GLY A 1 357 ? -36.953 -17.430 56.218 1.00 77.69 357 GLY A C 1
ATOM 2889 O O . GLY A 1 357 ? -37.229 -18.304 55.400 1.00 77.69 357 GLY A O 1
ATOM 2890 N N . GLY A 1 358 ? -37.728 -17.201 57.282 1.00 76.44 358 GLY A N 1
ATOM 2891 C CA . GLY A 1 358 ? -38.951 -17.935 57.591 1.00 76.44 358 GLY A CA 1
ATOM 2892 C C . GLY A 1 358 ? -40.048 -16.996 58.072 1.00 76.44 358 GLY A C 1
ATOM 2893 O O . GLY A 1 358 ? -39.794 -16.059 58.825 1.00 76.44 358 GLY A O 1
ATOM 2894 N N . LYS A 1 359 ? -41.287 -17.240 57.644 1.00 79.44 359 LYS A N 1
ATOM 2895 C CA . LYS A 1 359 ? -42.452 -16.517 58.161 1.00 79.44 359 LYS A CA 1
ATOM 2896 C C . LYS A 1 359 ? -42.867 -17.122 59.498 1.00 79.44 359 LYS A C 1
ATOM 2898 O O . LYS A 1 359 ? -43.025 -18.336 59.596 1.00 79.44 359 LYS A O 1
ATOM 2903 N N . MET A 1 360 ? -43.024 -16.282 60.515 1.00 66.12 360 MET A N 1
ATOM 2904 C CA . MET A 1 360 ? -43.498 -16.716 61.829 1.00 66.12 360 MET A CA 1
ATOM 2905 C C . MET A 1 360 ? -45.017 -16.528 61.878 1.00 66.12 360 MET A C 1
ATOM 2907 O O . MET A 1 360 ? -45.502 -15.477 61.463 1.00 66.12 360 MET A O 1
ATOM 2911 N N . GLU A 1 361 ? -45.784 -17.513 62.346 1.00 60.50 361 GLU A N 1
ATOM 2912 C CA . GLU A 1 361 ? -47.234 -17.340 62.559 1.00 60.50 361 GLU A CA 1
ATOM 2913 C C . GLU A 1 361 ? -47.524 -16.553 63.837 1.00 60.50 361 GLU A C 1
ATOM 2915 O O . GLU A 1 361 ? -46.912 -16.849 64.886 1.00 60.50 361 GLU A O 1
#

Radius of gyration: 57.98 Å; chains: 1; bounding box: 150×85×139 Å